Protein AF-A0A0G4H3W9-F1 (afdb_monomer_lite)

pLDDT: mean 74.14, std 14.19, range [35.97, 94.94]

Sequence (202 aa):
MRERMAAVGRRKHVEAARLRLKAALGELRRRQGVIRQAYHARRVKLTEMRRRVVKRSKAVAKKMGHGLVGMWHKYGWIGIGTYLSVYVSTLSLLFAAVNTGIFTADDAKRYLESLPEFFSKHIDASKLSSGVDTVWGRFLVAWVLTKIVEPARALTTVALVPLVLRVMGRGGPAGQRAGALLKKAAGSKAGGGATADKAKGT

Radius of gyration: 40.73 Å; chains: 1; bounding box: 80×124×92 Å

Foldseek 3Di:
DVVVVVVVVVVVVVVVVVVVVVVVVVVVVVVVVVVVVVVVVVVVVVVVVVVVVVVVVVVVCVVVVVVVVVCCVVQVVVLVVLLVVLLVVQLVVLLVCLVVVVDDLVNLLVVQVVDPPVSCVVDPSVVLHVDSVDSVSSSVSSVSVVVVCVVVSVVVSVVCSQVVCVVVVCNDPNVVVVVVVVVVVVVVVVPDPDDDDDDDDD

Structure (mmCIF, N/CA/C/O backbone):
data_AF-A0A0G4H3W9-F1
#
_entry.id   AF-A0A0G4H3W9-F1
#
loop_
_atom_site.group_PDB
_atom_site.id
_atom_site.type_symbol
_atom_site.label_ato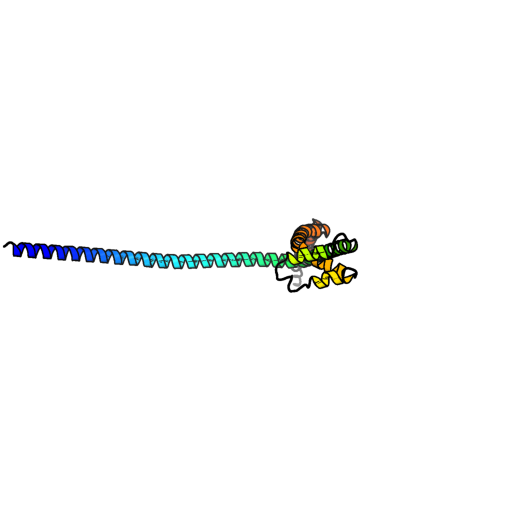m_id
_atom_site.label_alt_id
_atom_site.label_comp_id
_atom_site.label_asym_id
_atom_site.label_entity_id
_atom_site.label_seq_id
_atom_site.pdbx_PDB_ins_code
_atom_site.Cartn_x
_atom_site.Cartn_y
_atom_site.Cartn_z
_atom_site.occupancy
_atom_site.B_iso_or_equiv
_atom_site.auth_seq_id
_atom_site.auth_comp_id
_atom_site.auth_asym_id
_atom_site.auth_atom_id
_atom_site.pdbx_PDB_model_num
ATOM 1 N N . MET A 1 1 ? -52.294 51.849 62.494 1.00 60.09 1 MET A N 1
ATOM 2 C CA . MET A 1 1 ? -52.778 50.531 61.997 1.00 60.09 1 MET A CA 1
ATOM 3 C C . MET A 1 1 ? -52.190 50.107 60.641 1.00 60.09 1 MET A C 1
ATOM 5 O O . MET A 1 1 ? -51.818 48.946 60.517 1.00 60.09 1 MET A O 1
ATOM 9 N N . ARG A 1 2 ? -52.052 50.999 59.643 1.00 58.84 2 ARG A N 1
ATOM 10 C CA . ARG A 1 2 ? -51.546 50.652 58.292 1.00 58.84 2 ARG A CA 1
ATOM 11 C C . ARG A 1 2 ? -50.111 50.086 58.260 1.00 58.84 2 ARG A C 1
ATOM 13 O O . ARG A 1 2 ? -49.851 49.141 57.524 1.00 58.84 2 ARG A O 1
ATOM 20 N N . GLU A 1 3 ? -49.207 50.560 59.118 1.00 59.06 3 GLU A N 1
ATOM 21 C CA . GLU A 1 3 ? -47.822 50.049 59.167 1.00 59.06 3 GLU A CA 1
ATOM 22 C C . GLU A 1 3 ? -47.698 48.610 59.691 1.00 59.06 3 GLU A C 1
ATOM 24 O O . GLU A 1 3 ? -46.874 47.833 59.203 1.00 59.06 3 GLU A O 1
ATOM 29 N N . ARG A 1 4 ? -48.556 48.210 60.641 1.00 61.31 4 ARG A N 1
ATOM 30 C CA . ARG A 1 4 ? -48.568 46.836 61.171 1.00 61.31 4 ARG A CA 1
ATOM 31 C C . ARG A 1 4 ? -49.051 45.828 60.121 1.00 61.31 4 ARG A C 1
ATOM 33 O O . ARG A 1 4 ? -48.504 44.732 60.041 1.00 61.31 4 ARG A O 1
ATOM 40 N N . MET A 1 5 ? -49.995 46.216 59.262 1.00 60.72 5 MET A N 1
ATOM 41 C CA . MET A 1 5 ? -50.467 45.394 58.136 1.00 60.72 5 MET A CA 1
ATOM 42 C C . MET A 1 5 ? -49.382 45.213 57.057 1.00 60.72 5 MET A C 1
ATOM 44 O O . MET A 1 5 ? -49.168 44.099 56.575 1.00 60.72 5 MET A O 1
ATOM 48 N N . ALA A 1 6 ? -48.620 46.269 56.742 1.00 63.91 6 ALA A N 1
ATOM 49 C CA . ALA A 1 6 ? -47.507 46.194 55.788 1.00 63.91 6 ALA A CA 1
ATOM 50 C C . ALA A 1 6 ? -46.359 45.284 56.278 1.00 63.91 6 ALA A C 1
ATOM 52 O O . ALA A 1 6 ? -45.758 44.546 55.494 1.00 63.91 6 ALA A O 1
ATOM 53 N N . ALA A 1 7 ? -46.074 45.280 57.585 1.00 65.19 7 ALA A N 1
ATOM 54 C CA . ALA A 1 7 ? -45.062 44.405 58.180 1.00 65.19 7 ALA A CA 1
ATOM 55 C C . ALA A 1 7 ? -45.449 42.912 58.141 1.00 65.19 7 ALA A C 1
ATOM 57 O O . ALA A 1 7 ? -44.582 42.061 57.928 1.00 65.19 7 ALA A O 1
ATOM 58 N N . VAL A 1 8 ? -46.737 42.585 58.293 1.00 70.62 8 VAL A N 1
ATOM 59 C CA . VAL A 1 8 ? -47.249 41.204 58.196 1.00 70.62 8 VAL A CA 1
ATOM 60 C C . VAL A 1 8 ? -47.195 40.690 56.754 1.00 70.62 8 VAL A C 1
ATOM 62 O O . VAL A 1 8 ? -46.778 39.552 56.531 1.00 70.62 8 VAL A O 1
ATOM 65 N N . GLY A 1 9 ? -47.524 41.534 55.769 1.00 73.19 9 GLY A N 1
ATOM 66 C CA . GLY A 1 9 ? -47.381 41.196 54.348 1.00 73.19 9 GLY A CA 1
ATOM 67 C C . GLY A 1 9 ? -45.939 40.830 53.981 1.00 73.19 9 GLY A C 1
ATOM 68 O O . GLY A 1 9 ? -45.692 39.770 53.403 1.00 73.19 9 GLY A O 1
ATOM 69 N N . ARG A 1 10 ? -44.961 41.639 54.414 1.00 72.38 10 ARG A N 1
ATOM 70 C CA . ARG A 1 10 ? -43.530 41.376 54.169 1.00 72.38 10 ARG A CA 1
ATOM 71 C C . ARG A 1 10 ? -43.052 40.047 54.765 1.00 72.38 10 ARG A C 1
ATOM 73 O O . ARG A 1 10 ? -42.309 39.328 54.103 1.00 72.38 10 ARG A O 1
ATOM 80 N N . ARG A 1 11 ? -43.507 39.669 55.966 1.00 75.38 11 ARG A N 1
ATOM 81 C CA . ARG A 1 11 ? -43.138 38.379 56.586 1.00 75.38 11 ARG A CA 1
ATOM 82 C C . ARG A 1 11 ? -43.686 37.178 55.810 1.00 75.38 11 ARG A C 1
ATOM 84 O O . ARG A 1 11 ? -42.938 36.234 55.570 1.00 75.38 11 ARG A O 1
ATOM 91 N N . LYS A 1 12 ? -44.936 37.244 55.338 1.00 79.81 12 LYS A N 1
ATOM 92 C CA . LYS A 1 12 ? -45.541 36.178 54.516 1.00 79.81 12 LYS A CA 1
ATOM 93 C C . LYS A 1 12 ? -44.808 35.984 53.186 1.00 79.81 12 LYS A C 1
ATOM 95 O O . LYS A 1 12 ? -44.570 34.849 52.779 1.00 79.81 12 LYS A O 1
ATOM 100 N N . HIS A 1 13 ? -44.387 37.070 52.536 1.00 78.69 13 HIS A N 1
ATOM 101 C CA . HIS A 1 13 ? -43.590 36.983 51.309 1.00 78.69 13 HIS A CA 1
ATOM 102 C C . HIS A 1 13 ? -42.212 36.350 51.542 1.00 78.69 13 HIS A C 1
ATOM 104 O O . HIS A 1 13 ? -41.769 35.542 50.726 1.00 78.69 13 HIS A O 1
ATOM 110 N N . VAL A 1 14 ? -41.558 36.655 52.666 1.00 83.88 14 VAL A N 1
ATOM 111 C CA . VAL A 1 14 ? -40.256 36.067 53.023 1.00 83.88 14 VAL A CA 1
ATOM 112 C C . VAL A 1 14 ? -40.377 34.573 53.341 1.00 83.88 14 VAL A C 1
ATOM 114 O O . VAL A 1 14 ? -39.531 33.787 52.912 1.00 83.88 14 VAL A O 1
ATOM 117 N N . GLU A 1 15 ? -41.430 34.141 54.035 1.00 86.69 15 GLU A N 1
ATOM 118 C CA . GLU A 1 15 ? -41.662 32.711 54.289 1.00 86.69 15 GLU A CA 1
ATOM 119 C C . GLU A 1 15 ? -42.028 31.937 53.022 1.00 86.69 15 GLU A C 1
ATOM 121 O O . GLU A 1 15 ? -41.472 30.863 52.775 1.00 86.69 15 GLU A O 1
ATOM 126 N N . ALA A 1 16 ? -42.882 32.507 52.169 1.00 85.50 16 ALA A N 1
ATOM 127 C CA . ALA A 1 16 ? -43.195 31.925 50.869 1.00 85.50 16 ALA A CA 1
ATOM 128 C C . ALA A 1 16 ? -41.935 31.800 49.992 1.00 85.50 16 ALA A C 1
ATOM 130 O O . ALA A 1 16 ? -41.734 30.774 49.336 1.00 85.50 16 ALA A O 1
ATOM 131 N N . ALA A 1 17 ? -41.047 32.800 50.020 1.00 86.25 17 ALA A N 1
ATOM 132 C CA . ALA A 1 17 ? -39.763 32.745 49.327 1.00 86.25 17 ALA A CA 1
ATOM 133 C C . ALA A 1 17 ? -38.855 31.636 49.886 1.00 86.25 17 ALA A C 1
ATOM 135 O O . ALA A 1 17 ? -38.279 30.875 49.110 1.00 86.25 17 ALA A O 1
ATOM 136 N N . ARG A 1 18 ? -38.777 31.468 51.214 1.00 88.25 18 ARG A N 1
ATOM 137 C CA . ARG A 1 18 ? -37.994 30.389 51.850 1.00 88.25 18 ARG A CA 1
ATOM 138 C C . ARG A 1 18 ? -38.512 28.994 51.501 1.00 88.25 18 ARG A C 1
ATOM 140 O O . ARG A 1 18 ? -37.705 28.102 51.242 1.00 88.25 18 ARG A O 1
ATOM 147 N N . LEU A 1 19 ? -39.830 28.796 51.475 1.00 90.38 19 LEU A N 1
ATOM 148 C CA . LEU A 1 19 ? -40.441 27.517 51.095 1.00 90.38 19 LEU A CA 1
ATOM 149 C C . LEU A 1 19 ? -40.155 27.170 49.629 1.00 90.38 19 LEU A C 1
ATOM 151 O O . LEU A 1 19 ? -39.729 26.051 49.338 1.00 90.38 19 LEU A O 1
ATOM 155 N N . ARG A 1 20 ? -40.290 28.145 48.720 1.00 87.94 20 ARG A N 1
ATOM 156 C CA . ARG A 1 20 ? -39.935 27.981 47.299 1.00 87.94 20 ARG A CA 1
ATOM 157 C C . ARG A 1 20 ? -38.451 27.674 47.112 1.00 87.94 20 ARG A C 1
ATOM 159 O O . ARG A 1 20 ? -38.109 26.798 46.324 1.00 87.94 20 ARG A O 1
ATOM 166 N N . LEU A 1 21 ? -37.580 28.335 47.875 1.00 90.75 21 LEU A N 1
ATOM 167 C CA . LEU A 1 21 ? -36.136 28.106 47.822 1.00 90.75 21 LEU A CA 1
ATOM 168 C C . LEU A 1 21 ? -35.765 26.693 48.301 1.00 90.75 21 LEU A C 1
ATOM 170 O O . LEU A 1 21 ? -34.980 26.009 47.649 1.00 90.75 21 LEU A O 1
ATOM 174 N N . LYS A 1 22 ? -36.363 26.217 49.401 1.00 92.94 22 LYS A N 1
ATOM 175 C CA . LYS A 1 22 ? -36.156 24.843 49.892 1.00 92.94 22 LYS A CA 1
ATOM 176 C C . LYS A 1 22 ? -36.652 23.796 48.894 1.00 92.94 22 LYS A C 1
ATOM 178 O O . LYS A 1 22 ? -35.949 22.815 48.658 1.00 92.94 22 LYS A O 1
ATOM 183 N N . ALA A 1 23 ? -37.818 24.017 48.286 1.00 91.06 23 ALA A N 1
ATOM 184 C CA . ALA A 1 23 ? -38.345 23.135 47.248 1.00 91.06 23 ALA A CA 1
ATOM 185 C C . ALA A 1 23 ? -37.418 23.094 46.017 1.00 91.06 23 ALA A C 1
ATOM 187 O O . ALA A 1 23 ? -37.056 22.013 45.555 1.00 91.06 23 ALA A O 1
ATOM 188 N N . ALA A 1 24 ? -36.947 24.256 45.552 1.00 88.38 24 ALA A N 1
ATOM 189 C CA . ALA A 1 24 ? -36.017 24.359 44.427 1.00 88.38 24 ALA A CA 1
ATOM 190 C C . ALA A 1 24 ? -34.663 23.678 44.707 1.00 88.38 24 ALA A C 1
ATOM 192 O O . ALA A 1 24 ? -34.129 22.975 43.847 1.00 88.38 24 ALA A O 1
ATOM 193 N N . LEU A 1 25 ? -34.120 23.823 45.920 1.00 90.00 25 LEU A N 1
ATOM 194 C CA . LEU A 1 25 ? -32.884 23.149 46.337 1.00 90.00 25 LEU A CA 1
ATOM 195 C C . LEU A 1 25 ? -33.050 21.626 46.424 1.00 90.00 25 LEU A C 1
ATOM 197 O O . LEU A 1 25 ? -32.151 20.883 46.020 1.00 90.00 25 LEU A O 1
ATOM 201 N N . GLY A 1 26 ? -34.201 21.151 46.909 1.00 90.38 26 GLY A N 1
ATOM 202 C CA . GLY A 1 26 ? -34.536 19.726 46.912 1.00 90.38 26 GLY A CA 1
ATOM 203 C C . GLY A 1 26 ? -34.567 19.135 45.500 1.00 90.38 26 GLY A C 1
ATOM 204 O O . GLY A 1 26 ? -33.995 18.069 45.258 1.00 90.38 26 GLY A O 1
ATOM 205 N N . GLU A 1 27 ? -35.156 19.864 44.553 1.00 88.81 27 GLU A N 1
ATOM 206 C CA . GLU A 1 27 ? -35.249 19.466 43.147 1.00 88.81 27 GLU A CA 1
ATOM 207 C C . GLU A 1 27 ? -33.872 19.438 42.457 1.00 88.81 27 GLU A C 1
ATOM 209 O O . GLU A 1 27 ? -33.526 18.474 41.767 1.00 88.81 27 GLU A O 1
ATOM 214 N N . LEU A 1 28 ? -33.027 20.444 42.706 1.00 86.06 28 LEU A N 1
ATOM 215 C CA . LEU A 1 28 ? -31.648 20.485 42.203 1.00 86.06 28 LEU A CA 1
ATOM 216 C C . LEU A 1 28 ? -30.811 19.309 42.721 1.00 86.06 28 LEU A C 1
ATOM 218 O O . LEU A 1 28 ? -30.084 18.683 41.945 1.00 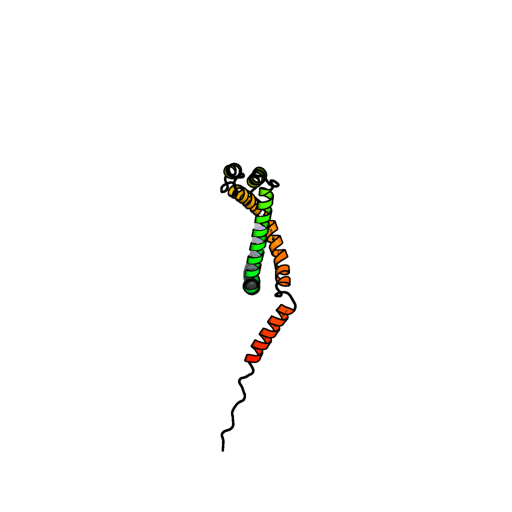86.06 28 LEU A O 1
ATOM 222 N N . ARG A 1 29 ? -30.945 18.958 44.005 1.00 87.31 29 ARG A N 1
ATOM 223 C CA . ARG A 1 29 ? -30.233 17.817 44.602 1.00 87.31 29 ARG A CA 1
ATOM 224 C C . ARG A 1 29 ? -30.647 16.489 43.961 1.00 87.31 29 ARG A C 1
ATOM 226 O O . ARG A 1 29 ? -29.784 15.652 43.692 1.00 87.31 29 ARG A O 1
ATOM 233 N N . ARG A 1 30 ? -31.938 16.310 43.654 1.00 84.50 30 ARG A N 1
ATOM 234 C CA . ARG A 1 30 ? -32.439 15.134 42.918 1.00 84.50 30 ARG A CA 1
ATOM 235 C C . ARG A 1 30 ? -31.871 15.073 41.500 1.00 84.50 30 ARG A C 1
ATOM 237 O O . ARG A 1 30 ? -31.336 14.037 41.104 1.00 84.50 30 ARG A O 1
ATOM 244 N N . ARG A 1 31 ? -31.895 16.188 40.763 1.00 83.44 31 ARG A N 1
ATOM 245 C CA . ARG A 1 31 ? -31.349 16.270 39.394 1.00 83.44 31 ARG A CA 1
ATOM 246 C C . ARG A 1 31 ? -29.850 15.972 39.341 1.00 83.44 31 ARG A C 1
ATOM 248 O O . ARG A 1 31 ? -29.407 15.232 38.465 1.00 83.44 31 ARG A O 1
ATOM 255 N N . GLN A 1 32 ? -29.071 16.478 40.296 1.00 86.25 32 GLN A N 1
ATOM 256 C CA . GLN A 1 32 ? -27.635 16.186 40.372 1.00 86.25 32 GLN A CA 1
ATOM 257 C C . GLN A 1 32 ? -27.344 14.696 40.608 1.00 86.25 32 GLN A C 1
ATOM 259 O O . GLN A 1 32 ? -26.408 14.159 40.011 1.00 86.25 32 GLN A O 1
ATOM 264 N N . GLY A 1 33 ? -28.152 14.013 41.427 1.00 84.81 33 GLY A N 1
ATOM 265 C CA . GLY A 1 33 ? -28.035 12.568 41.646 1.00 84.81 33 GLY A CA 1
ATOM 266 C C . GLY A 1 33 ? -28.240 11.761 40.361 1.00 84.81 33 GLY A C 1
ATOM 267 O O . GLY A 1 33 ? -27.413 10.910 40.026 1.00 84.81 33 GLY A O 1
ATOM 268 N N . VAL A 1 34 ? -29.282 12.095 39.593 1.00 85.88 34 VAL A N 1
ATOM 269 C CA . VAL A 1 34 ? -29.593 11.438 38.311 1.00 85.88 34 VAL A CA 1
ATOM 270 C C . VAL A 1 34 ? -28.485 11.673 37.279 1.00 85.88 34 VAL A C 1
ATOM 272 O O . VAL A 1 34 ? -28.057 10.733 36.609 1.00 85.88 34 VAL A O 1
ATOM 275 N N . ILE A 1 35 ? -27.959 12.899 37.183 1.00 84.00 35 ILE A N 1
ATOM 276 C CA . ILE A 1 35 ? -26.874 13.234 36.244 1.00 84.00 35 ILE A CA 1
ATOM 277 C C . ILE A 1 35 ? -25.594 12.455 36.577 1.00 84.00 35 ILE A C 1
ATOM 279 O O . ILE A 1 35 ? -24.960 11.903 35.674 1.00 84.00 35 ILE A O 1
ATOM 283 N N . ARG A 1 36 ? -25.225 12.355 37.863 1.00 85.31 36 ARG A N 1
ATOM 284 C CA . ARG A 1 36 ? -24.056 11.566 38.290 1.00 85.31 36 ARG A CA 1
ATOM 285 C C . ARG A 1 36 ? -24.230 10.083 37.963 1.00 85.31 36 ARG A C 1
ATOM 287 O O . ARG A 1 36 ? -23.320 9.482 37.392 1.00 85.31 36 ARG A O 1
ATOM 294 N N . GLN A 1 37 ? -25.394 9.502 38.253 1.00 87.00 37 GLN A N 1
ATOM 295 C CA . GLN A 1 37 ? -25.676 8.100 37.924 1.00 87.00 37 GLN A CA 1
ATOM 296 C C . GLN A 1 37 ? -25.633 7.844 36.411 1.00 87.00 37 GLN A C 1
ATOM 298 O O . GLN A 1 37 ? -24.992 6.889 35.965 1.00 87.00 37 GLN A O 1
ATOM 303 N N . ALA A 1 38 ? -26.222 8.733 35.607 1.00 84.69 38 ALA A N 1
ATOM 304 C CA . ALA A 1 38 ? -26.178 8.647 34.150 1.00 84.69 38 ALA A CA 1
ATOM 305 C C . ALA A 1 38 ? -24.740 8.736 33.606 1.00 84.69 38 ALA A C 1
ATOM 307 O O . ALA A 1 38 ? -24.381 8.022 32.664 1.00 84.69 38 ALA A O 1
ATOM 308 N N . TYR A 1 39 ? -23.894 9.573 34.212 1.00 85.19 39 TYR A N 1
ATOM 309 C CA . TYR A 1 39 ? -22.488 9.691 33.836 1.00 85.19 39 TYR A CA 1
ATOM 310 C C . TYR A 1 39 ? -21.697 8.407 34.126 1.00 85.19 39 TYR A C 1
ATOM 312 O O . TYR A 1 39 ? -20.974 7.912 33.253 1.00 85.19 39 TYR A O 1
ATOM 320 N N . HIS A 1 40 ? -21.872 7.820 35.313 1.00 88.38 40 HIS A N 1
ATOM 321 C CA . HIS A 1 40 ? -21.221 6.557 35.671 1.00 88.38 40 HIS A CA 1
ATOM 322 C C . HIS A 1 40 ? -21.692 5.398 34.786 1.00 88.38 40 HIS A C 1
ATOM 324 O O . HIS A 1 40 ? -20.857 4.657 34.261 1.00 88.38 40 HIS A O 1
ATOM 330 N N . ALA A 1 41 ? -22.996 5.295 34.516 1.00 88.50 41 ALA A N 1
ATOM 331 C CA . ALA A 1 41 ? -23.542 4.282 33.613 1.00 88.50 41 ALA A CA 1
ATOM 332 C C . ALA A 1 41 ? -22.944 4.387 32.196 1.00 88.50 41 ALA A C 1
ATOM 334 O O . ALA A 1 41 ? -22.560 3.377 31.598 1.00 88.50 41 ALA A O 1
ATOM 335 N N . ARG A 1 42 ? -22.779 5.610 31.668 1.00 86.06 42 ARG A N 1
ATOM 336 C CA . ARG A 1 42 ? -22.134 5.842 30.362 1.00 86.06 42 ARG A CA 1
ATOM 337 C C . ARG A 1 42 ? -20.664 5.423 30.357 1.00 86.06 42 ARG A C 1
ATOM 339 O O . ARG A 1 42 ? -20.233 4.769 29.409 1.00 86.06 42 ARG A O 1
ATOM 346 N N . ARG A 1 43 ? -19.897 5.749 31.404 1.00 87.19 43 ARG A N 1
ATOM 347 C CA . ARG A 1 43 ? -18.477 5.359 31.531 1.00 87.19 43 ARG A CA 1
ATOM 348 C C . ARG A 1 43 ? -18.303 3.837 31.567 1.00 87.19 43 ARG A C 1
ATOM 350 O O . ARG A 1 43 ? -17.435 3.310 30.866 1.00 87.19 43 ARG A O 1
ATOM 357 N N . VAL A 1 44 ? -19.151 3.123 32.311 1.00 90.19 44 VAL A N 1
ATOM 358 C CA . VAL A 1 44 ? -19.126 1.650 32.361 1.00 90.19 44 VAL A CA 1
ATOM 359 C C . VAL A 1 44 ? -19.468 1.063 30.989 1.00 90.19 44 VAL A C 1
ATOM 361 O O . VAL A 1 44 ? -18.698 0.256 30.463 1.00 90.19 44 VAL A O 1
ATOM 364 N N . LYS A 1 45 ? -20.537 1.552 30.344 1.00 92.38 45 LYS A N 1
ATOM 365 C CA . LYS A 1 45 ? -20.953 1.103 29.005 1.00 92.38 45 LYS A CA 1
ATOM 366 C C . LYS A 1 45 ? -19.866 1.328 27.948 1.00 92.38 45 LYS A C 1
ATOM 368 O O . LYS A 1 45 ? -19.591 0.438 27.148 1.00 92.38 45 LYS A O 1
ATOM 373 N N . LEU A 1 46 ? -19.203 2.487 27.957 1.00 91.81 46 LEU A N 1
ATOM 374 C CA . LEU A 1 46 ? -18.083 2.789 27.053 1.00 91.81 46 LEU A CA 1
ATOM 375 C C . LEU A 1 46 ? -16.902 1.837 27.264 1.00 91.81 46 LEU A C 1
ATOM 377 O O . LEU A 1 46 ? -16.307 1.359 26.298 1.00 91.81 46 LEU A O 1
ATOM 381 N N . THR A 1 47 ? -16.585 1.527 28.520 1.00 92.06 47 THR A N 1
ATOM 382 C CA . THR A 1 47 ? -15.492 0.609 28.865 1.00 92.06 47 THR A CA 1
ATOM 383 C C . THR A 1 47 ? -15.789 -0.806 28.371 1.00 92.06 47 THR A C 1
ATOM 385 O O . THR A 1 47 ? -14.914 -1.481 27.823 1.00 92.06 47 THR A O 1
ATOM 388 N N . GLU A 1 48 ? -17.039 -1.242 28.498 1.00 94.94 48 GLU A N 1
ATOM 389 C CA . GLU A 1 48 ? -17.488 -2.531 27.990 1.00 94.94 48 GLU A CA 1
ATOM 390 C C . GLU A 1 48 ? -17.468 -2.590 26.457 1.00 94.94 48 GLU A C 1
ATOM 392 O O . GLU A 1 48 ? -16.930 -3.541 25.884 1.00 94.94 48 GLU A O 1
ATOM 397 N N . MET A 1 49 ? -17.963 -1.548 25.779 1.00 89.81 49 MET A N 1
ATOM 398 C CA . MET A 1 49 ? -17.892 -1.443 24.318 1.00 89.81 49 MET A CA 1
ATOM 399 C C . MET A 1 49 ? -16.441 -1.484 23.828 1.00 89.81 49 MET A C 1
ATOM 401 O O . MET A 1 49 ? -16.126 -2.273 22.936 1.00 89.81 49 MET A O 1
ATOM 405 N N . ARG A 1 50 ? -15.528 -0.738 24.467 1.00 91.12 50 ARG A N 1
ATOM 406 C CA . ARG A 1 50 ? -14.090 -0.784 24.153 1.00 91.12 50 ARG A CA 1
ATOM 407 C C . ARG A 1 50 ? -13.527 -2.194 24.320 1.00 91.12 50 ARG A C 1
ATOM 409 O O . ARG A 1 50 ? -12.835 -2.679 23.427 1.00 91.12 50 ARG A O 1
ATOM 416 N N . ARG A 1 51 ? -13.850 -2.891 25.416 1.00 94.06 51 ARG A N 1
ATOM 417 C CA . ARG A 1 51 ? -13.419 -4.286 25.632 1.00 94.06 51 ARG A CA 1
ATOM 418 C C . ARG A 1 51 ? -13.941 -5.224 24.541 1.00 94.06 51 ARG A C 1
ATOM 420 O O . ARG A 1 51 ? -13.178 -6.065 24.067 1.00 94.06 51 ARG A O 1
ATOM 427 N N . ARG A 1 52 ? -15.201 -5.083 24.115 1.00 92.69 52 ARG A N 1
ATOM 428 C CA . ARG A 1 52 ? -15.782 -5.890 23.026 1.00 92.69 52 ARG A CA 1
ATOM 429 C C . ARG A 1 52 ? -15.094 -5.614 21.689 1.00 92.69 52 ARG A C 1
ATOM 431 O O . ARG A 1 52 ? -14.746 -6.568 20.997 1.00 92.69 52 ARG A O 1
ATOM 438 N N . VAL A 1 53 ? -14.844 -4.346 21.355 1.00 92.62 53 VAL A N 1
ATOM 439 C CA . VAL A 1 53 ? -14.123 -3.953 20.131 1.00 92.62 53 VAL A CA 1
ATOM 440 C C . VAL A 1 53 ? -12.702 -4.511 20.138 1.00 92.62 53 VAL A C 1
ATOM 442 O O . VAL A 1 53 ? -12.306 -5.140 19.164 1.00 92.62 53 VAL A O 1
ATOM 445 N N . VAL A 1 54 ? -11.970 -4.389 21.250 1.00 92.88 54 VAL A N 1
ATOM 446 C CA . VAL A 1 54 ? -10.605 -4.932 21.377 1.00 92.88 54 VAL A CA 1
ATOM 447 C C . VAL A 1 54 ? -10.588 -6.462 21.296 1.00 92.88 54 VAL A C 1
ATOM 449 O O . VAL A 1 54 ? -9.709 -7.037 20.659 1.00 92.88 54 VAL A O 1
ATOM 452 N N . LYS A 1 55 ? -11.550 -7.160 21.912 1.00 93.44 55 LYS A N 1
ATOM 453 C CA . LYS A 1 55 ? -11.647 -8.626 21.788 1.00 93.44 55 LYS A CA 1
ATOM 454 C C . LYS A 1 55 ? -11.946 -9.046 20.348 1.00 93.44 55 LYS A C 1
ATOM 456 O O . LYS A 1 55 ? -11.304 -9.966 19.846 1.00 93.44 55 LYS A O 1
ATOM 461 N N . ARG A 1 56 ? -12.879 -8.361 19.677 1.00 89.31 56 ARG A N 1
ATOM 462 C CA . ARG A 1 56 ? -13.209 -8.614 18.266 1.00 89.31 56 ARG A CA 1
ATOM 463 C C . ARG A 1 56 ? -12.020 -8.328 17.354 1.00 89.31 56 ARG A C 1
ATOM 465 O O . ARG A 1 56 ? -11.705 -9.173 16.525 1.00 89.31 56 ARG A O 1
ATOM 472 N N . SER A 1 57 ? -11.320 -7.209 17.541 1.00 82.19 57 SER A N 1
ATOM 473 C CA . SER A 1 57 ? -10.148 -6.872 16.729 1.00 82.19 57 SER A CA 1
ATOM 474 C C . SER A 1 57 ? -9.014 -7.872 16.934 1.00 82.19 57 SER A C 1
ATOM 476 O O . SER A 1 57 ? -8.460 -8.347 15.951 1.00 82.19 57 SER A O 1
ATOM 478 N N . LYS A 1 58 ? -8.730 -8.294 18.175 1.00 88.56 58 LYS A N 1
ATOM 479 C CA . LYS A 1 58 ? -7.740 -9.350 18.448 1.00 88.56 58 LYS A CA 1
ATOM 480 C C . LYS A 1 58 ? -8.126 -10.691 17.824 1.00 88.56 58 LYS A C 1
ATOM 482 O O . LYS A 1 58 ? -7.258 -11.375 17.295 1.00 88.56 58 LYS A O 1
ATOM 487 N N . ALA A 1 59 ? -9.403 -11.075 17.861 1.00 84.69 59 ALA A N 1
ATOM 488 C CA . ALA A 1 59 ? -9.867 -12.319 17.247 1.00 84.69 59 ALA A CA 1
ATOM 489 C C . ALA A 1 59 ? -9.769 -12.278 15.712 1.00 84.69 59 ALA A C 1
ATOM 491 O O . ALA A 1 59 ? -9.286 -13.234 15.106 1.00 84.69 59 ALA A O 1
ATOM 492 N N . VAL A 1 60 ? -10.166 -11.163 15.090 1.00 82.00 60 VAL A N 1
ATOM 493 C CA . VAL A 1 60 ? -10.025 -10.940 13.642 1.00 82.00 60 VAL A CA 1
ATOM 494 C C . VAL A 1 60 ? -8.551 -10.912 13.247 1.00 82.00 60 VAL A C 1
ATOM 496 O O . VAL A 1 60 ? -8.172 -11.632 12.332 1.00 82.00 60 VAL A O 1
ATOM 499 N N . ALA A 1 61 ? -7.707 -10.182 13.978 1.00 78.31 61 ALA A N 1
ATOM 500 C CA . ALA A 1 61 ? -6.268 -10.127 13.738 1.00 78.31 61 ALA A CA 1
ATOM 501 C C . ALA A 1 61 ? -5.606 -11.500 13.911 1.00 78.31 61 ALA A C 1
ATOM 503 O O . ALA A 1 61 ? -4.781 -11.878 13.091 1.00 78.31 61 ALA A O 1
ATOM 504 N N . LYS A 1 62 ? -6.001 -12.292 14.918 1.00 81.75 62 LYS A N 1
ATOM 505 C CA . LYS A 1 62 ? -5.505 -13.664 15.094 1.00 81.75 62 LYS A CA 1
ATOM 506 C C . LYS A 1 62 ? -5.948 -14.568 13.942 1.00 81.75 62 LYS A C 1
ATOM 508 O O . LYS A 1 62 ? -5.130 -15.323 13.428 1.00 81.75 62 LYS A O 1
ATOM 513 N N . LYS A 1 63 ? -7.209 -14.475 13.502 1.00 77.44 63 LYS A N 1
ATOM 514 C CA . LYS A 1 63 ? -7.744 -15.263 12.377 1.00 77.44 63 LYS A CA 1
ATOM 515 C C . LYS A 1 63 ? -7.084 -14.881 11.047 1.00 77.44 63 LYS A C 1
ATOM 517 O O . LYS A 1 63 ? -6.678 -15.765 10.298 1.00 77.44 63 LYS A O 1
ATOM 522 N N . MET A 1 64 ? -6.937 -13.584 10.779 1.00 71.44 64 MET A N 1
ATOM 523 C CA . MET A 1 64 ? -6.242 -13.063 9.600 1.00 71.44 64 MET A CA 1
ATOM 524 C C . MET A 1 64 ? -4.753 -13.392 9.646 1.00 71.44 64 MET A C 1
ATOM 526 O O . MET A 1 64 ? -4.228 -13.895 8.666 1.00 71.44 64 MET A O 1
ATOM 530 N N . GLY A 1 65 ? -4.089 -13.207 10.787 1.00 72.31 65 GLY A N 1
ATOM 531 C CA . GLY A 1 65 ? -2.676 -13.532 10.970 1.00 72.31 65 GLY A CA 1
ATOM 532 C C . GLY A 1 65 ? -2.387 -15.011 10.718 1.00 72.31 65 GLY A C 1
ATOM 533 O O . GLY A 1 65 ? -1.495 -15.331 9.943 1.00 72.31 65 GLY A O 1
ATOM 534 N N . HIS A 1 66 ? -3.192 -15.922 11.274 1.00 73.31 66 HIS A N 1
ATOM 535 C CA . HIS A 1 66 ? -3.022 -17.359 11.027 1.00 73.31 66 HIS A CA 1
ATOM 536 C C . HIS A 1 66 ? -3.254 -17.736 9.552 1.00 73.31 66 HIS A C 1
ATOM 538 O O . HIS A 1 66 ? -2.550 -18.589 9.011 1.00 73.31 66 HIS A O 1
ATOM 544 N N . GLY A 1 67 ? -4.223 -17.091 8.890 1.00 72.06 67 GLY A N 1
ATOM 545 C CA . GLY A 1 67 ? -4.490 -17.277 7.462 1.00 72.06 67 GLY A CA 1
ATOM 546 C C . GLY A 1 67 ? -3.367 -16.740 6.573 1.00 72.06 67 GLY A C 1
ATOM 547 O O . GLY A 1 67 ? -2.906 -17.445 5.680 1.00 72.06 67 GLY A O 1
ATOM 548 N N . LEU A 1 68 ? -2.881 -15.531 6.856 1.00 73.81 68 LEU A N 1
ATOM 549 C CA . LEU A 1 68 ? -1.802 -14.869 6.121 1.00 73.81 68 LEU A CA 1
ATOM 550 C C . LEU A 1 68 ? -0.472 -15.605 6.281 1.00 73.81 68 LEU A C 1
ATOM 552 O O . LEU A 1 68 ? 0.205 -15.825 5.285 1.00 73.81 68 LEU A O 1
ATOM 556 N N . VAL A 1 69 ? -0.129 -16.061 7.489 1.00 74.69 69 VAL A N 1
ATOM 557 C CA . VAL A 1 69 ? 1.073 -16.880 7.727 1.00 74.69 69 VAL A CA 1
ATOM 558 C C . VAL A 1 69 ? 0.975 -18.207 6.968 1.00 74.69 69 VAL A C 1
ATOM 560 O O . VAL A 1 69 ? 1.921 -18.611 6.294 1.00 74.69 69 VAL A O 1
ATOM 563 N N . GLY A 1 70 ? -0.192 -18.860 6.989 1.00 71.88 70 GLY A N 1
ATOM 564 C CA . GLY A 1 70 ? -0.422 -20.084 6.216 1.00 71.88 70 GLY A CA 1
ATOM 565 C C . GLY A 1 70 ? -0.335 -19.871 4.700 1.00 71.88 70 GLY A C 1
ATOM 566 O O . GLY A 1 70 ? 0.192 -20.723 3.983 1.00 71.88 70 GLY A O 1
ATOM 567 N N . MET A 1 71 ? -0.820 -18.734 4.199 1.00 70.88 71 MET A N 1
ATOM 568 C CA . MET A 1 71 ? -0.692 -18.350 2.792 1.00 70.88 71 MET A CA 1
ATOM 569 C C . MET A 1 71 ? 0.746 -17.981 2.427 1.00 70.88 71 MET A C 1
ATOM 571 O O . MET A 1 71 ? 1.198 -18.368 1.357 1.00 70.88 71 MET A O 1
ATOM 575 N N . TRP A 1 72 ? 1.485 -17.309 3.307 1.00 74.25 72 TRP A N 1
ATOM 576 C CA . TRP A 1 72 ? 2.897 -16.986 3.108 1.00 74.25 72 TRP A CA 1
ATOM 577 C C . TRP A 1 72 ? 3.752 -18.250 2.986 1.00 74.25 72 TRP A C 1
ATOM 579 O O . TRP A 1 72 ? 4.538 -18.371 2.052 1.00 74.25 72 TRP A O 1
ATOM 589 N N . HIS A 1 73 ? 3.532 -19.252 3.840 1.00 73.00 73 HIS A N 1
ATOM 590 C CA . HIS A 1 73 ? 4.224 -20.540 3.710 1.00 73.00 73 HIS A CA 1
ATOM 591 C C . HIS A 1 73 ? 3.875 -21.292 2.415 1.00 73.00 73 HIS A C 1
ATOM 593 O O . HIS A 1 73 ? 4.724 -21.992 1.870 1.00 73.00 73 HIS A O 1
ATOM 599 N N . LYS A 1 74 ? 2.639 -21.166 1.910 1.00 69.69 74 LYS A N 1
ATOM 600 C CA . LYS A 1 74 ? 2.188 -21.875 0.696 1.00 69.69 74 LYS A CA 1
ATOM 601 C C . LYS A 1 74 ? 2.526 -21.153 -0.608 1.00 69.69 74 LYS A C 1
ATOM 603 O O . LYS A 1 74 ? 2.797 -21.807 -1.610 1.00 69.69 74 LYS A O 1
ATOM 608 N N . TYR A 1 75 ? 2.469 -19.828 -0.601 1.00 71.88 75 TYR A N 1
ATOM 609 C CA . TYR A 1 75 ? 2.503 -18.991 -1.798 1.00 71.88 75 TYR A CA 1
ATOM 610 C C . TYR A 1 75 ? 3.595 -17.927 -1.761 1.00 71.88 75 TYR A C 1
ATOM 612 O O . TYR A 1 75 ? 3.892 -17.370 -2.809 1.00 71.88 75 TYR A O 1
ATOM 620 N N . GLY A 1 76 ? 4.210 -17.646 -0.608 1.00 75.38 76 GLY A N 1
ATOM 621 C CA . GLY A 1 76 ? 5.193 -16.570 -0.450 1.00 75.38 76 GLY A CA 1
ATOM 622 C C . GLY A 1 76 ? 6.373 -16.724 -1.402 1.00 75.38 76 GLY A C 1
ATOM 623 O O . GLY A 1 76 ? 6.648 -15.817 -2.178 1.00 75.38 76 GLY A O 1
ATOM 624 N N . TRP A 1 77 ? 6.997 -17.905 -1.444 1.00 78.94 77 TRP A N 1
ATOM 625 C CA . TRP A 1 77 ? 8.116 -18.157 -2.361 1.00 78.94 77 TRP A CA 1
ATOM 626 C C . TRP A 1 77 ? 7.711 -18.080 -3.840 1.00 78.94 77 TRP A C 1
ATOM 628 O O . TRP A 1 77 ? 8.451 -17.549 -4.661 1.00 78.94 77 TRP A O 1
ATOM 638 N N . ILE A 1 78 ? 6.508 -18.553 -4.185 1.00 80.44 78 ILE A N 1
ATOM 639 C CA . ILE A 1 78 ? 5.985 -18.493 -5.561 1.00 80.44 78 ILE A CA 1
ATOM 640 C C . ILE A 1 78 ? 5.680 -17.044 -5.955 1.00 80.44 78 ILE A C 1
ATOM 642 O O . ILE A 1 78 ? 5.984 -16.633 -7.071 1.00 80.44 78 ILE A O 1
ATOM 646 N N . GLY A 1 79 ? 5.117 -16.258 -5.038 1.00 78.38 79 GLY A N 1
ATOM 647 C CA . GLY A 1 79 ? 4.866 -14.834 -5.222 1.00 78.38 79 GLY A CA 1
ATOM 648 C C . GLY A 1 79 ? 6.159 -14.048 -5.411 1.00 78.38 79 GLY A C 1
ATOM 649 O O . GLY A 1 79 ? 6.242 -13.251 -6.338 1.00 78.38 79 GLY A O 1
ATOM 650 N N . ILE A 1 80 ? 7.187 -14.327 -4.603 1.00 80.81 80 ILE A N 1
ATOM 651 C CA . ILE A 1 80 ? 8.523 -13.727 -4.742 1.00 80.81 80 ILE A CA 1
ATOM 652 C C . ILE A 1 80 ? 9.142 -14.105 -6.090 1.00 80.81 80 ILE A C 1
ATOM 654 O O . ILE A 1 80 ? 9.602 -13.225 -6.812 1.00 80.81 80 ILE A O 1
ATOM 658 N N . GLY A 1 81 ? 9.108 -15.388 -6.462 1.00 82.94 81 GLY A N 1
ATOM 659 C CA . GLY A 1 81 ? 9.619 -15.851 -7.753 1.00 82.94 81 GLY A CA 1
ATOM 660 C C . GLY A 1 81 ? 8.899 -15.191 -8.927 1.00 82.94 81 GLY A C 1
ATOM 661 O O . GLY A 1 81 ? 9.544 -14.669 -9.826 1.00 82.94 81 GLY A O 1
ATOM 662 N N . THR A 1 82 ? 7.566 -15.120 -8.873 1.00 81.75 82 THR A N 1
ATOM 663 C CA . THR A 1 82 ? 6.750 -14.463 -9.906 1.00 81.75 82 THR A CA 1
ATOM 664 C C . THR A 1 82 ? 7.079 -12.974 -9.996 1.00 81.75 82 THR A C 1
ATOM 666 O O . THR A 1 82 ? 7.302 -12.467 -11.091 1.00 81.75 82 THR A O 1
ATOM 669 N N . TYR A 1 83 ? 7.167 -12.278 -8.859 1.00 80.06 83 TYR A N 1
ATOM 670 C CA . TYR A 1 83 ? 7.537 -10.864 -8.815 1.00 80.06 83 TYR A CA 1
ATOM 671 C C . TYR A 1 83 ? 8.920 -10.624 -9.424 1.00 80.06 83 TYR A C 1
ATOM 673 O O . TYR A 1 83 ? 9.085 -9.718 -10.239 1.00 80.06 83 TYR A O 1
ATOM 681 N N . LEU A 1 84 ? 9.904 -11.453 -9.061 1.00 87.00 84 LEU A N 1
ATOM 682 C CA . LEU A 1 84 ? 11.263 -11.351 -9.580 1.00 87.00 84 LEU A CA 1
ATOM 683 C C . LEU A 1 84 ? 11.308 -11.630 -11.086 1.00 87.00 84 LEU A C 1
ATOM 685 O O . LEU A 1 84 ? 11.959 -10.890 -11.814 1.00 87.00 84 LEU A O 1
ATOM 689 N N . SER A 1 85 ? 10.584 -12.639 -11.572 1.00 86.25 85 SER A N 1
ATOM 690 C CA . SER A 1 85 ? 10.490 -12.924 -13.006 1.00 86.25 85 SER A CA 1
ATOM 691 C C . SER A 1 85 ? 9.871 -11.760 -13.776 1.00 86.25 85 SER A C 1
ATOM 693 O O . SER A 1 85 ? 10.439 -11.340 -14.780 1.00 86.25 85 SER A O 1
ATOM 695 N N . VAL A 1 86 ? 8.763 -11.193 -13.281 1.00 88.31 86 VAL A N 1
ATOM 696 C CA . VAL A 1 86 ? 8.127 -10.010 -13.887 1.00 88.31 86 VAL A CA 1
ATOM 697 C C . VAL A 1 86 ? 9.074 -8.807 -13.838 1.00 88.31 86 VAL A C 1
ATOM 699 O O . VAL A 1 86 ? 9.156 -8.044 -14.799 1.00 88.31 86 VAL A O 1
ATOM 702 N N . TYR A 1 87 ? 9.814 -8.622 -12.744 1.00 86.38 87 TYR A N 1
ATOM 703 C CA . TYR A 1 87 ? 10.821 -7.569 -12.633 1.00 86.38 87 TYR A CA 1
ATOM 704 C C . TYR A 1 87 ? 11.912 -7.718 -13.694 1.00 86.38 87 TYR A C 1
ATOM 706 O O . TYR A 1 87 ? 12.142 -6.774 -14.449 1.00 86.38 87 TYR A O 1
ATOM 714 N N . VAL A 1 88 ? 12.539 -8.894 -13.783 1.00 89.50 88 VAL A N 1
ATOM 715 C CA . VAL A 1 88 ? 13.620 -9.152 -14.742 1.00 89.50 88 VAL A CA 1
ATOM 716 C C . VAL A 1 88 ? 13.109 -8.998 -16.170 1.00 89.50 88 VAL A C 1
ATOM 718 O O . VAL A 1 88 ? 13.741 -8.294 -16.948 1.00 89.50 88 VAL A O 1
ATOM 721 N N . SER A 1 89 ? 11.938 -9.547 -16.508 1.00 90.12 89 SER A N 1
ATOM 722 C CA . SER A 1 89 ? 11.378 -9.400 -17.857 1.00 90.12 89 SER A CA 1
ATOM 723 C C . SER A 1 89 ? 11.074 -7.941 -18.206 1.00 90.12 89 SER A C 1
ATOM 725 O O . SER A 1 89 ? 11.347 -7.507 -19.321 1.00 90.12 89 SER A O 1
ATOM 727 N N . THR A 1 90 ? 10.546 -7.166 -17.253 1.00 88.56 90 THR A N 1
ATOM 728 C CA . THR A 1 90 ? 10.255 -5.737 -17.456 1.00 88.56 90 THR A CA 1
ATOM 729 C C . THR A 1 90 ? 11.540 -4.935 -17.642 1.00 88.56 90 THR A C 1
ATOM 731 O O . THR A 1 90 ? 11.623 -4.106 -18.545 1.00 88.56 90 THR A O 1
ATOM 734 N N . LEU A 1 91 ? 12.552 -5.192 -16.810 1.00 88.31 91 LEU A N 1
ATOM 735 C CA . LEU A 1 91 ? 13.855 -4.538 -16.902 1.00 88.31 91 LEU A CA 1
ATOM 736 C C . LEU A 1 91 ? 14.552 -4.881 -18.222 1.00 88.31 91 LEU A C 1
ATOM 738 O O . LEU A 1 91 ? 15.061 -3.980 -18.876 1.00 88.31 91 LEU A O 1
ATOM 742 N N . SER A 1 92 ? 14.531 -6.147 -18.645 1.00 89.75 92 SER A N 1
ATOM 743 C CA . SER A 1 92 ? 15.083 -6.571 -19.934 1.00 89.75 92 SER A CA 1
ATOM 744 C C . SER A 1 92 ? 14.372 -5.905 -21.111 1.00 89.75 92 SER A C 1
ATOM 746 O O . SER A 1 92 ? 15.042 -5.461 -22.040 1.00 89.75 92 SER A O 1
ATOM 748 N N . LEU A 1 93 ? 13.040 -5.783 -21.065 1.00 90.12 93 LEU A N 1
ATOM 749 C CA . LEU A 1 93 ? 12.271 -5.117 -22.119 1.00 90.12 93 LEU A CA 1
ATOM 750 C C . LEU A 1 93 ? 12.598 -3.621 -22.201 1.00 90.12 93 LEU A C 1
ATOM 752 O O . LEU A 1 93 ? 12.833 -3.104 -23.290 1.00 90.12 93 LEU A O 1
ATOM 756 N N . LEU A 1 94 ? 12.661 -2.934 -21.059 1.00 86.19 94 LEU A N 1
ATOM 757 C CA . LEU A 1 94 ? 13.032 -1.519 -21.012 1.00 86.19 94 LEU A CA 1
ATOM 758 C C . LEU A 1 94 ? 14.486 -1.301 -21.427 1.00 86.19 94 LEU A C 1
ATOM 760 O O . LEU A 1 94 ? 14.774 -0.363 -22.160 1.00 86.19 94 LEU A O 1
ATOM 764 N N . PHE A 1 95 ? 15.394 -2.186 -21.023 1.00 87.19 95 PHE A N 1
ATOM 765 C CA . PHE A 1 95 ? 16.782 -2.138 -21.461 1.00 87.19 95 PHE A CA 1
ATOM 766 C C . PHE A 1 95 ? 16.904 -2.313 -22.976 1.00 87.19 95 PHE A C 1
ATOM 768 O O . PHE A 1 95 ? 17.616 -1.545 -23.616 1.00 87.19 95 PHE A O 1
ATOM 775 N N . ALA A 1 96 ? 16.169 -3.261 -23.564 1.00 88.94 96 ALA A N 1
ATOM 776 C CA . ALA A 1 96 ? 16.111 -3.425 -25.012 1.00 88.94 96 ALA A CA 1
ATOM 777 C C . ALA A 1 96 ? 15.548 -2.172 -25.700 1.00 88.94 96 ALA A C 1
ATOM 779 O O . ALA A 1 96 ? 16.137 -1.708 -26.670 1.00 88.94 96 ALA A O 1
ATOM 780 N N . ALA A 1 97 ? 14.478 -1.581 -25.161 1.00 86.94 97 ALA A N 1
ATOM 781 C CA . ALA A 1 97 ? 13.867 -0.370 -25.706 1.00 86.94 97 ALA A CA 1
ATOM 782 C C . ALA A 1 97 ? 14.801 0.856 -25.646 1.00 86.94 97 ALA A C 1
ATOM 784 O O . ALA A 1 97 ? 14.850 1.644 -26.590 1.00 86.94 97 ALA A O 1
ATOM 785 N N . VAL A 1 98 ? 15.587 1.001 -24.575 1.00 85.69 98 VAL A N 1
ATOM 786 C CA . VAL A 1 98 ? 16.646 2.022 -24.487 1.00 85.69 98 VAL A CA 1
ATOM 787 C C . VAL A 1 98 ? 17.769 1.705 -25.481 1.00 85.69 98 VAL A C 1
ATOM 789 O O . VAL A 1 98 ? 18.257 2.592 -26.174 1.00 85.69 98 VAL A O 1
ATOM 792 N N . ASN A 1 99 ? 18.150 0.433 -25.623 1.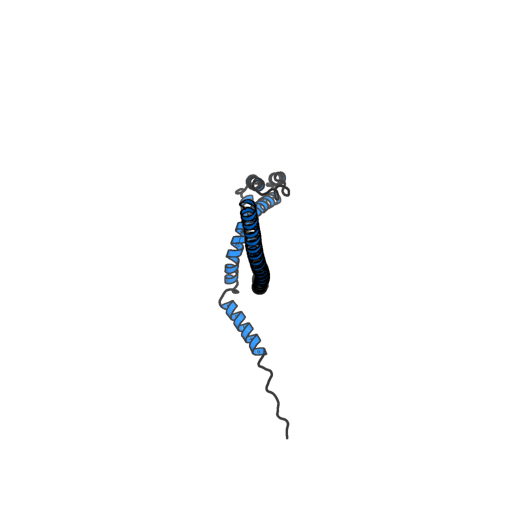00 84.50 99 ASN A N 1
ATOM 793 C CA . ASN A 1 99 ? 19.192 0.012 -26.559 1.00 84.50 99 ASN A CA 1
ATOM 794 C C . ASN A 1 99 ? 18.821 0.248 -28.033 1.00 84.50 99 ASN A C 1
ATOM 796 O O . ASN A 1 99 ? 19.704 0.522 -28.840 1.00 84.50 99 ASN A O 1
ATOM 800 N N . THR A 1 100 ? 17.534 0.167 -28.381 1.00 86.62 100 THR A N 1
ATOM 801 C CA . THR A 1 100 ? 17.012 0.500 -29.717 1.00 86.62 100 THR A CA 1
ATOM 802 C C . THR A 1 100 ? 16.728 1.993 -29.905 1.00 86.62 100 THR A C 1
ATOM 804 O O . THR A 1 100 ? 16.294 2.387 -30.982 1.00 86.62 100 THR A O 1
ATOM 807 N N . GLY A 1 101 ? 16.927 2.821 -28.874 1.00 80.88 101 GLY A N 1
ATOM 808 C CA . GLY A 1 101 ? 16.674 4.263 -28.927 1.00 80.88 101 GLY A CA 1
ATOM 809 C C . GLY A 1 101 ? 15.196 4.664 -28.869 1.00 80.88 101 GLY A C 1
ATOM 810 O O . GLY A 1 101 ? 14.877 5.807 -29.170 1.00 80.88 101 GLY A O 1
ATOM 811 N N . ILE A 1 102 ? 14.292 3.754 -28.477 1.00 81.94 102 ILE A N 1
ATOM 812 C CA . ILE A 1 102 ? 12.864 4.071 -28.265 1.00 81.94 102 ILE A CA 1
ATOM 813 C C . ILE A 1 102 ? 12.695 4.971 -27.035 1.00 81.94 102 ILE A C 1
ATOM 815 O O . ILE A 1 102 ? 11.827 5.837 -27.023 1.00 81.94 102 ILE A O 1
ATOM 819 N N . PHE A 1 103 ? 13.528 4.766 -26.012 1.00 79.00 103 PHE A N 1
ATOM 820 C CA . PHE A 1 103 ? 13.599 5.621 -24.829 1.00 79.00 103 PHE A CA 1
ATOM 821 C C . PHE A 1 103 ? 14.991 6.220 -24.695 1.00 79.00 103 PHE A C 1
ATOM 823 O O . PHE A 1 103 ? 15.995 5.508 -24.789 1.00 79.00 103 PHE A O 1
ATOM 830 N N . THR A 1 104 ? 15.043 7.520 -24.434 1.00 78.75 104 THR A N 1
ATOM 831 C CA . THR A 1 104 ? 16.288 8.281 -24.318 1.00 78.75 104 THR A CA 1
ATOM 832 C C . THR A 1 104 ? 16.569 8.698 -22.874 1.00 78.75 104 THR A C 1
ATOM 834 O O . THR A 1 104 ? 15.727 8.581 -21.979 1.00 78.75 104 THR A O 1
ATOM 837 N N . ALA A 1 105 ? 17.783 9.201 -22.632 1.00 74.50 105 ALA A N 1
ATOM 838 C CA . ALA A 1 105 ? 18.168 9.762 -21.337 1.00 74.50 105 ALA A CA 1
ATOM 839 C C . ALA A 1 105 ? 17.237 10.907 -20.912 1.00 74.50 105 ALA A C 1
ATOM 841 O O . ALA A 1 105 ? 16.932 11.056 -19.730 1.00 74.50 105 ALA A O 1
ATOM 842 N N . ASP A 1 106 ? 16.790 11.705 -21.882 1.00 77.69 106 ASP A N 1
ATOM 843 C CA . ASP A 1 106 ? 15.986 12.898 -21.641 1.00 77.69 106 ASP A CA 1
ATOM 844 C C . ASP A 1 106 ? 14.560 12.550 -21.219 1.00 77.69 106 ASP A C 1
ATOM 846 O O . ASP A 1 106 ? 13.998 13.232 -20.360 1.00 77.69 106 ASP A O 1
ATOM 850 N N . ASP A 1 107 ? 14.010 11.441 -21.718 1.00 76.88 107 ASP A N 1
ATOM 851 C CA . ASP A 1 107 ? 12.731 10.916 -21.238 1.00 76.88 107 ASP A CA 1
ATOM 852 C C . ASP A 1 107 ? 12.835 10.563 -19.750 1.00 76.88 107 ASP A C 1
ATOM 854 O O . ASP A 1 107 ? 12.046 11.036 -18.932 1.00 76.88 107 ASP A O 1
ATOM 858 N N . ALA A 1 108 ? 13.867 9.809 -19.362 1.00 73.38 108 ALA A N 1
ATOM 859 C CA . ALA A 1 108 ? 14.079 9.437 -17.965 1.00 73.38 108 ALA A CA 1
ATOM 860 C C . ALA A 1 108 ? 14.323 10.652 -17.049 1.00 73.38 108 ALA A C 1
ATOM 862 O O . ALA A 1 108 ? 13.843 10.658 -15.914 1.00 73.38 108 ALA A O 1
ATOM 863 N N . LYS A 1 109 ? 15.014 11.694 -17.531 1.00 73.06 109 LYS A N 1
ATOM 864 C CA . LYS A 1 109 ? 15.216 12.950 -16.787 1.00 73.06 109 LYS A CA 1
ATOM 865 C C . LYS A 1 109 ? 13.916 13.712 -16.554 1.00 73.06 109 LYS A C 1
ATOM 867 O O . LYS A 1 109 ? 13.627 14.059 -15.412 1.00 73.06 109 LYS A O 1
ATOM 872 N N . ARG A 1 110 ? 13.108 13.909 -17.603 1.00 75.75 110 ARG A N 1
ATOM 873 C CA . ARG A 1 110 ? 11.803 14.589 -17.503 1.00 75.75 110 ARG A CA 1
ATOM 874 C C . ARG A 1 110 ? 10.897 13.919 -16.471 1.00 75.75 110 ARG A C 1
ATOM 876 O O . ARG A 1 110 ? 10.184 14.594 -15.735 1.00 75.75 110 ARG A O 1
ATOM 883 N N . TYR A 1 111 ? 10.956 12.591 -16.371 1.00 71.31 111 TYR A N 1
ATOM 884 C CA . TYR A 1 111 ? 10.203 11.865 -15.352 1.00 71.31 111 TYR A CA 1
ATOM 885 C C . TYR A 1 111 ? 10.835 11.928 -13.955 1.00 71.31 111 TYR A C 1
ATOM 887 O O . TYR A 1 111 ? 10.092 12.041 -12.982 1.00 71.31 111 TYR A O 1
ATOM 895 N N . LEU A 1 112 ? 12.167 11.907 -13.827 1.00 69.69 112 LEU A N 1
ATOM 896 C CA . LEU A 1 112 ? 12.855 12.115 -12.541 1.00 69.69 112 LEU A CA 1
ATOM 897 C C . LEU A 1 112 ? 12.529 13.478 -11.922 1.00 69.69 112 LEU A C 1
ATOM 899 O O . LEU A 1 112 ? 12.351 13.562 -10.710 1.00 69.69 112 LEU A O 1
ATOM 903 N N . GLU A 1 113 ? 12.398 14.516 -12.746 1.00 70.25 113 GLU A N 1
ATOM 904 C CA . GLU A 1 113 ? 11.981 15.857 -12.318 1.00 70.25 113 GLU A CA 1
ATOM 905 C C . GLU A 1 113 ? 10.515 15.899 -11.854 1.00 70.25 113 GLU A C 1
ATOM 907 O O . GLU A 1 113 ? 10.162 16.704 -10.996 1.00 70.25 113 GLU A O 1
ATOM 912 N N . SER A 1 114 ? 9.666 15.005 -12.374 1.00 69.38 114 SER A N 1
ATOM 913 C CA . SER A 1 114 ? 8.256 14.876 -11.969 1.00 69.38 114 SER A CA 1
ATOM 914 C C . SER A 1 114 ? 8.035 14.014 -10.715 1.00 69.38 114 SER A C 1
ATOM 916 O O . SER A 1 114 ? 6.916 13.947 -10.199 1.00 69.38 114 SER A O 1
ATOM 918 N N . LEU A 1 115 ? 9.075 13.329 -10.225 1.00 66.62 115 LEU A N 1
ATOM 919 C CA . LEU A 1 115 ? 8.994 12.475 -9.041 1.00 66.62 115 LEU A CA 1
ATOM 920 C C . LEU A 1 115 ? 9.174 13.287 -7.743 1.00 66.62 115 LEU A C 1
ATOM 922 O O . LEU A 1 115 ? 9.798 14.346 -7.749 1.00 66.62 115 LEU A O 1
ATOM 926 N N . PRO A 1 116 ? 8.659 12.794 -6.600 1.00 63.75 116 PRO A N 1
ATOM 927 C CA . PRO A 1 116 ? 8.824 13.458 -5.308 1.00 63.75 116 PRO A CA 1
ATOM 928 C C . PRO A 1 116 ? 10.305 13.684 -4.962 1.00 63.75 116 PRO A C 1
ATOM 930 O O . PRO A 1 116 ? 11.142 12.834 -5.279 1.00 63.75 116 PRO A O 1
ATOM 933 N N . GLU A 1 117 ? 10.604 14.756 -4.215 1.00 61.59 117 GLU A N 1
ATOM 934 C CA . GLU A 1 117 ? 11.955 15.200 -3.790 1.00 61.59 117 GLU A CA 1
ATOM 935 C C . GLU A 1 117 ? 12.880 14.097 -3.234 1.00 61.59 117 GLU A C 1
ATOM 937 O O . GLU A 1 117 ? 14.103 14.234 -3.218 1.00 61.59 117 GLU A O 1
ATOM 942 N N . PHE A 1 118 ? 12.316 12.975 -2.782 1.00 60.03 118 PHE A N 1
ATOM 943 C CA . PHE A 1 118 ? 13.066 11.813 -2.317 1.00 60.03 118 PHE A CA 1
ATOM 944 C C . PHE A 1 118 ? 13.993 11.214 -3.391 1.00 60.03 118 PHE A C 1
ATOM 946 O O . PHE A 1 118 ? 15.091 10.772 -3.063 1.00 60.03 118 PHE A O 1
ATOM 953 N N . PHE A 1 119 ? 13.591 11.200 -4.667 1.00 59.44 119 PHE A N 1
ATOM 954 C CA . PHE A 1 119 ? 14.395 10.592 -5.738 1.00 59.44 119 PHE A CA 1
ATOM 955 C C . PHE A 1 119 ? 15.396 11.566 -6.367 1.00 59.44 119 PHE A C 1
ATOM 957 O O . PHE A 1 119 ? 16.513 11.154 -6.684 1.00 59.44 119 PHE A O 1
ATOM 964 N N . SER A 1 120 ? 15.046 12.851 -6.478 1.00 59.47 120 SER A N 1
ATOM 965 C CA . SER A 1 120 ? 15.928 13.885 -7.041 1.00 59.47 120 SER A CA 1
ATOM 966 C C . SER A 1 120 ? 17.178 14.127 -6.189 1.00 59.47 120 SER A C 1
ATOM 968 O O . SER A 1 120 ? 18.230 14.462 -6.720 1.00 59.47 120 SER A O 1
ATOM 970 N N . LYS A 1 121 ? 17.103 13.884 -4.873 1.00 63.19 121 LYS A N 1
ATOM 971 C CA . LYS A 1 121 ? 18.248 14.015 -3.958 1.00 63.19 121 LYS A CA 1
ATOM 972 C C . LYS A 1 121 ? 19.240 12.845 -4.022 1.00 63.19 121 LYS A C 1
ATOM 974 O O . LYS A 1 121 ? 20.381 12.988 -3.590 1.00 63.19 121 LYS A O 1
ATOM 979 N N . HIS A 1 122 ? 18.813 11.682 -4.515 1.00 63.69 122 HIS A N 1
ATOM 980 C CA . HIS A 1 122 ? 19.634 10.465 -4.547 1.00 63.69 122 HIS A CA 1
ATOM 981 C C . HIS A 1 122 ? 20.093 10.067 -5.955 1.00 63.69 122 HIS A C 1
ATOM 983 O O . HIS A 1 122 ? 20.956 9.197 -6.080 1.00 63.69 122 HIS A O 1
ATOM 989 N N . ILE A 1 123 ? 19.551 10.693 -7.003 1.00 64.06 123 ILE A N 1
ATOM 990 C CA . ILE A 1 123 ? 19.906 10.418 -8.396 1.00 64.06 123 ILE A CA 1
ATOM 991 C C . ILE A 1 123 ? 20.279 11.732 -9.083 1.00 64.06 123 ILE A C 1
ATOM 993 O O . ILE A 1 123 ? 19.414 12.531 -9.429 1.00 64.06 123 ILE A O 1
ATOM 997 N N . ASP A 1 124 ? 21.575 11.924 -9.332 1.00 67.75 124 ASP A N 1
ATOM 998 C CA . ASP A 1 124 ? 22.069 13.033 -10.149 1.00 67.75 124 ASP A CA 1
ATOM 999 C C . ASP A 1 124 ? 21.646 12.831 -11.611 1.00 67.75 124 ASP A C 1
ATOM 1001 O O . ASP A 1 124 ? 22.253 12.049 -12.351 1.00 67.75 124 ASP A O 1
ATOM 1005 N N . ALA A 1 125 ? 20.630 13.570 -12.056 1.00 62.84 125 ALA A N 1
ATOM 1006 C CA . ALA A 1 125 ? 20.158 13.556 -13.443 1.00 62.84 125 ALA A CA 1
ATOM 1007 C C . ALA A 1 125 ? 21.275 13.883 -14.461 1.00 62.84 125 ALA A C 1
ATOM 1009 O O . ALA A 1 125 ? 21.251 13.397 -15.593 1.00 62.84 125 ALA A O 1
ATOM 1010 N N . SER A 1 126 ? 22.298 14.645 -14.057 1.00 61.00 126 SER A N 1
ATOM 1011 C CA . SER A 1 126 ? 23.477 14.960 -14.876 1.00 61.00 126 SER A CA 1
ATOM 1012 C C . SER A 1 126 ? 24.327 13.727 -15.215 1.00 61.00 126 SER A C 1
ATOM 1014 O O . SER A 1 126 ? 24.862 13.643 -16.322 1.00 61.00 126 SER A O 1
ATOM 1016 N N . LYS A 1 127 ? 24.387 12.731 -14.317 1.00 63.75 127 LYS A N 1
ATOM 1017 C CA . LYS A 1 127 ? 25.089 11.453 -14.543 1.00 63.75 127 LYS A CA 1
ATOM 1018 C C . LYS A 1 127 ? 24.3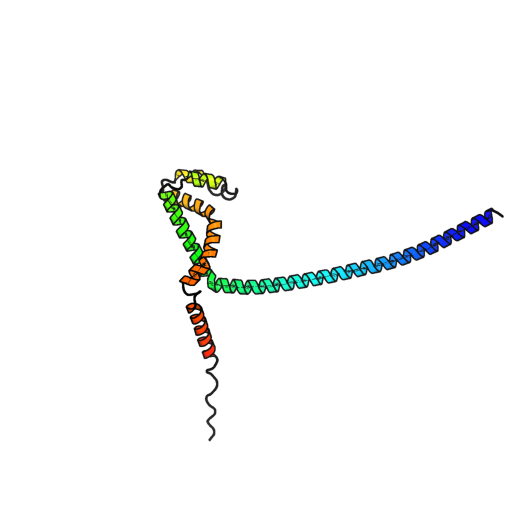15 10.496 -15.445 1.00 63.75 127 LYS A C 1
ATOM 1020 O O . LYS A 1 127 ? 24.892 9.542 -15.959 1.00 63.75 127 LYS A O 1
ATOM 1025 N N . LEU A 1 128 ? 23.021 10.750 -15.651 1.00 66.31 128 LEU A N 1
ATOM 1026 C CA . LEU A 1 128 ? 22.187 9.950 -16.541 1.00 66.31 128 LEU A CA 1
ATOM 1027 C C . LEU A 1 128 ? 22.525 10.210 -18.014 1.00 66.31 128 LEU A C 1
ATOM 1029 O O . LEU A 1 128 ? 22.529 9.271 -18.795 1.00 66.31 128 LEU A O 1
ATOM 1033 N N . SER A 1 129 ? 22.849 11.453 -18.395 1.00 62.06 129 SER A N 1
ATOM 1034 C CA . SER A 1 129 ? 23.180 11.806 -19.788 1.00 62.06 129 SER A CA 1
ATOM 1035 C C . SER A 1 129 ? 24.619 11.541 -20.199 1.00 62.06 129 SER A C 1
ATOM 1037 O O . SER A 1 129 ? 24.859 11.293 -21.371 1.00 62.06 129 SER A O 1
ATOM 1039 N N . SER A 1 130 ? 25.578 11.593 -19.275 1.00 62.38 130 SER A N 1
ATOM 1040 C CA . SER A 1 130 ? 27.000 11.459 -19.621 1.00 62.38 130 SER A CA 1
ATOM 1041 C C . SER A 1 130 ? 27.437 10.019 -19.920 1.00 62.38 130 SER A C 1
ATOM 1043 O O . SER A 1 130 ? 28.588 9.802 -20.287 1.00 62.38 130 SER A O 1
ATOM 1045 N N . GLY A 1 131 ? 26.543 9.034 -19.760 1.00 61.94 131 GLY A N 1
ATOM 1046 C CA . GLY A 1 131 ? 26.874 7.613 -19.875 1.00 61.94 131 GLY A CA 1
ATOM 1047 C C . GLY A 1 131 ? 25.955 6.769 -20.757 1.00 61.94 131 GLY A C 1
ATOM 1048 O O . GLY A 1 131 ? 26.188 5.564 -20.821 1.00 61.94 131 GLY A O 1
ATOM 1049 N N . VAL A 1 132 ? 24.933 7.322 -21.424 1.00 67.12 132 VAL A N 1
ATOM 1050 C CA . VAL A 1 132 ? 23.947 6.533 -22.215 1.00 67.12 132 VAL A CA 1
ATOM 1051 C C . VAL A 1 132 ? 24.565 5.797 -23.406 1.00 67.12 132 VAL A C 1
ATOM 1053 O O . VAL A 1 132 ? 24.035 4.782 -23.861 1.00 67.12 132 VAL A O 1
ATOM 1056 N N . ASP A 1 133 ? 25.735 6.228 -23.859 1.00 70.94 133 ASP A N 1
ATOM 1057 C CA . ASP A 1 133 ? 26.488 5.518 -24.894 1.00 70.94 133 ASP A CA 1
ATOM 1058 C C . ASP A 1 133 ? 27.128 4.223 -24.370 1.00 70.94 133 ASP A C 1
ATOM 1060 O O . ASP A 1 133 ? 27.477 3.332 -25.143 1.00 70.94 133 ASP A O 1
ATOM 1064 N N . THR A 1 134 ? 27.220 4.068 -23.046 1.00 82.50 134 THR A N 1
ATOM 1065 C CA . THR A 1 134 ? 27.720 2.857 -22.391 1.00 82.50 134 THR A CA 1
ATOM 1066 C C . THR A 1 134 ? 26.583 1.907 -22.021 1.00 82.50 134 THR A C 1
ATOM 1068 O O . THR A 1 134 ? 25.476 2.318 -21.666 1.00 82.50 134 THR A O 1
ATOM 1071 N N . VAL A 1 135 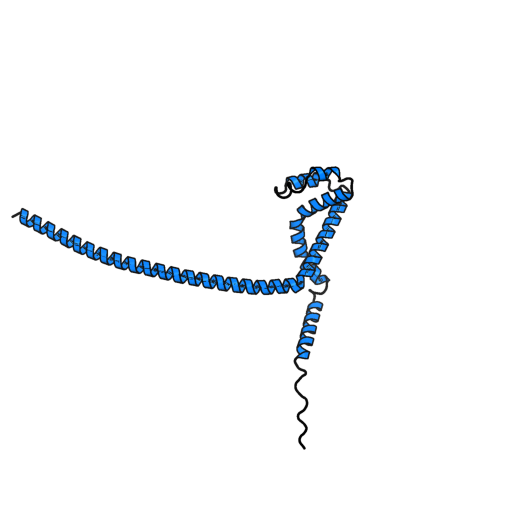? 26.881 0.605 -22.009 1.00 81.12 135 VAL A N 1
ATOM 1072 C CA . VAL A 1 135 ? 25.951 -0.447 -21.553 1.00 81.12 135 VAL A CA 1
ATOM 1073 C C . VAL A 1 135 ? 25.413 -0.148 -20.147 1.00 81.12 135 VAL A C 1
ATOM 1075 O O . VAL A 1 135 ? 24.226 -0.328 -19.882 1.00 81.12 135 VAL A O 1
ATOM 1078 N N . TRP A 1 136 ? 26.265 0.379 -19.263 1.00 78.88 136 TRP A N 1
ATOM 1079 C CA . TRP A 1 136 ? 25.895 0.744 -17.896 1.00 78.88 136 TRP A CA 1
ATOM 1080 C C . TRP A 1 136 ? 24.972 1.959 -17.819 1.00 78.88 136 TRP A C 1
ATOM 1082 O O . TRP A 1 136 ? 24.046 1.953 -17.010 1.00 78.88 136 TRP A O 1
ATOM 1092 N N . GLY A 1 137 ? 25.153 2.972 -18.668 1.00 79.50 137 GLY A N 1
ATOM 1093 C CA . GLY A 1 137 ? 24.222 4.101 -18.712 1.00 79.50 137 GLY A CA 1
ATOM 1094 C C . GLY A 1 137 ? 22.864 3.715 -19.287 1.00 79.50 137 GLY A C 1
ATOM 1095 O O . GLY A 1 137 ? 21.844 4.103 -18.723 1.00 79.50 137 GLY A O 1
ATOM 1096 N N . ARG A 1 138 ? 22.818 2.862 -20.320 1.00 82.81 138 ARG A N 1
ATOM 1097 C CA . ARG A 1 138 ? 21.552 2.292 -20.832 1.00 82.81 138 ARG A CA 1
ATOM 1098 C C . ARG A 1 138 ? 20.825 1.479 -19.766 1.00 82.81 138 ARG A C 1
ATOM 1100 O O . ARG A 1 138 ? 19.609 1.590 -19.615 1.00 82.81 138 ARG A O 1
ATOM 1107 N N . PHE A 1 139 ? 21.578 0.701 -18.991 1.00 85.75 139 PHE A N 1
ATOM 1108 C CA . PHE A 1 139 ? 21.053 -0.044 -17.852 1.00 85.75 139 PHE A CA 1
ATOM 1109 C C . PHE A 1 139 ? 20.495 0.883 -16.771 1.00 85.75 139 PHE A C 1
ATOM 1111 O O . PHE A 1 139 ? 19.401 0.640 -16.269 1.00 85.75 139 PHE A O 1
ATOM 1118 N N . LEU A 1 140 ? 21.206 1.962 -16.446 1.00 83.19 140 LEU A N 1
ATOM 1119 C CA . LEU A 1 140 ? 20.775 2.932 -15.444 1.00 83.19 140 LEU A CA 1
ATOM 1120 C C . LEU A 1 140 ? 19.493 3.662 -15.871 1.00 83.19 140 LEU A C 1
ATOM 1122 O O . LEU A 1 140 ? 18.569 3.780 -15.068 1.00 83.19 140 LEU A O 1
ATOM 1126 N N . VAL A 1 141 ? 19.394 4.076 -17.138 1.00 81.94 141 VAL A N 1
ATOM 1127 C CA . VAL A 1 141 ? 18.173 4.670 -17.713 1.00 81.94 141 VAL A CA 1
ATOM 1128 C C . VAL A 1 141 ? 17.008 3.682 -17.638 1.00 81.94 141 VAL A C 1
ATOM 1130 O O . VAL A 1 141 ? 15.943 4.022 -17.123 1.00 81.94 141 VAL A O 1
ATOM 1133 N N . ALA A 1 142 ? 17.213 2.434 -18.068 1.00 85.62 142 ALA A N 1
ATOM 1134 C CA . ALA A 1 142 ? 16.189 1.397 -17.978 1.00 85.62 142 ALA A CA 1
ATOM 1135 C C . ALA A 1 142 ? 15.760 1.134 -16.525 1.00 85.62 142 ALA A C 1
ATOM 1137 O O . ALA A 1 142 ? 14.569 1.009 -16.243 1.00 85.62 142 ALA A O 1
ATOM 1138 N N . TRP A 1 143 ? 16.704 1.106 -15.583 1.00 84.94 143 TRP A N 1
ATOM 1139 C CA . TRP A 1 143 ? 16.416 0.936 -14.162 1.00 84.94 143 TRP A CA 1
ATOM 1140 C C . TRP A 1 143 ? 15.585 2.096 -13.602 1.00 84.94 143 TRP A C 1
ATOM 1142 O O . TRP A 1 143 ? 14.593 1.847 -12.915 1.00 84.94 143 TRP A O 1
ATOM 1152 N N . VAL A 1 144 ? 15.905 3.346 -13.945 1.00 81.12 144 VAL A N 1
ATOM 1153 C CA . VAL A 1 144 ? 15.083 4.510 -13.569 1.00 81.12 144 VAL A CA 1
ATOM 1154 C C . VAL A 1 144 ? 13.667 4.372 -14.131 1.00 81.12 144 VAL A C 1
ATOM 1156 O O . VAL A 1 144 ? 12.696 4.503 -13.385 1.00 81.12 144 VAL A O 1
ATOM 1159 N N . LEU A 1 145 ? 13.523 4.000 -15.406 1.00 80.19 145 LEU A N 1
ATOM 1160 C CA . LEU A 1 145 ? 12.209 3.755 -16.008 1.00 80.19 145 LEU A CA 1
ATOM 1161 C C . LEU A 1 145 ? 11.447 2.627 -15.287 1.00 80.19 145 LEU A C 1
ATOM 1163 O O . LEU A 1 145 ? 10.235 2.731 -15.087 1.00 80.19 145 LEU A O 1
ATOM 1167 N N . THR A 1 146 ? 12.128 1.582 -14.793 1.00 82.50 146 THR A N 1
ATOM 1168 C CA . THR A 1 146 ? 11.458 0.515 -14.024 1.00 82.50 146 THR A CA 1
ATOM 1169 C C . THR A 1 146 ? 10.870 0.976 -12.694 1.00 82.50 146 THR A C 1
ATOM 1171 O O . THR A 1 146 ? 9.989 0.281 -12.177 1.00 82.50 146 THR A O 1
ATOM 1174 N N . LYS A 1 147 ? 11.336 2.098 -12.132 1.00 77.31 147 LYS A N 1
ATOM 1175 C CA . LYS A 1 147 ? 10.765 2.701 -10.919 1.00 77.31 147 LYS A CA 1
ATOM 1176 C C . LYS A 1 147 ? 9.413 3.341 -11.189 1.00 77.31 147 LYS A C 1
ATOM 1178 O O . LYS A 1 147 ? 8.515 3.226 -10.367 1.00 77.31 147 LYS A O 1
ATOM 1183 N N . ILE A 1 148 ? 9.218 3.899 -12.378 1.00 76.00 148 ILE A N 1
ATOM 1184 C CA . ILE A 1 148 ? 7.923 4.445 -12.805 1.00 76.00 148 ILE A CA 1
ATOM 1185 C C . ILE A 1 148 ? 6.896 3.316 -12.954 1.00 76.00 148 ILE A C 1
ATOM 1187 O O . ILE A 1 148 ? 5.742 3.438 -12.553 1.00 76.00 148 ILE A O 1
ATOM 1191 N N . VAL A 1 149 ? 7.337 2.168 -13.470 1.00 82.19 149 VAL A N 1
ATOM 1192 C CA . VAL A 1 149 ? 6.478 0.996 -13.686 1.00 82.19 149 VAL A CA 1
ATOM 1193 C C . VAL A 1 149 ? 6.218 0.218 -12.381 1.00 82.19 149 VAL A C 1
ATOM 1195 O O . VAL A 1 149 ? 5.464 -0.750 -12.394 1.00 82.19 149 VAL A O 1
ATOM 1198 N N . GLU A 1 150 ? 6.772 0.617 -11.227 1.00 78.50 150 GLU A N 1
ATOM 1199 C CA . GLU A 1 150 ? 6.612 -0.109 -9.951 1.00 78.50 150 GLU A CA 1
ATOM 1200 C C . GLU A 1 150 ? 5.153 -0.372 -9.533 1.00 78.50 150 GLU A C 1
ATOM 1202 O O . GLU A 1 150 ? 4.841 -1.536 -9.249 1.00 78.50 150 GLU A O 1
ATOM 1207 N N . PRO A 1 151 ? 4.234 0.617 -9.530 1.00 78.69 151 PRO A N 1
ATOM 1208 C CA . PRO A 1 151 ? 2.842 0.383 -9.144 1.00 78.69 151 PRO A CA 1
ATOM 1209 C C . PRO A 1 151 ? 2.134 -0.584 -10.098 1.00 78.69 151 PRO A C 1
ATOM 1211 O O . PRO A 1 151 ? 1.466 -1.523 -9.664 1.00 78.69 151 PRO A O 1
ATOM 1214 N N . ALA A 1 152 ? 2.341 -0.405 -11.404 1.00 80.19 152 ALA A N 1
ATOM 1215 C CA . ALA A 1 152 ? 1.792 -1.293 -12.422 1.00 80.19 152 ALA A CA 1
ATOM 1216 C C . ALA A 1 152 ? 2.362 -2.713 -12.282 1.00 80.19 152 ALA A C 1
ATOM 1218 O O . ALA A 1 152 ? 1.618 -3.688 -12.332 1.00 80.19 152 ALA A O 1
ATOM 1219 N N . ARG A 1 153 ? 3.665 -2.850 -12.016 1.00 81.44 153 ARG A N 1
ATOM 1220 C CA . ARG A 1 153 ? 4.339 -4.141 -11.824 1.00 81.44 153 ARG A CA 1
ATOM 1221 C C . ARG A 1 153 ? 3.812 -4.891 -10.604 1.00 81.44 153 ARG A C 1
ATOM 1223 O O . ARG A 1 153 ? 3.618 -6.108 -10.678 1.00 81.44 153 ARG A O 1
ATOM 1230 N N . ALA A 1 154 ? 3.562 -4.190 -9.501 1.00 77.88 154 ALA A N 1
ATOM 1231 C CA . ALA A 1 154 ? 2.952 -4.784 -8.317 1.00 77.88 154 ALA A CA 1
ATOM 1232 C C . ALA A 1 154 ? 1.548 -5.330 -8.633 1.00 77.88 154 ALA A C 1
ATOM 1234 O O . ALA A 1 154 ? 1.254 -6.482 -8.309 1.00 77.88 154 ALA A O 1
ATOM 1235 N N . LEU A 1 155 ? 0.721 -4.555 -9.342 1.00 80.88 155 LEU A N 1
ATOM 1236 C CA . LEU A 1 155 ? -0.621 -4.981 -9.758 1.00 80.88 155 LEU A CA 1
ATOM 1237 C C . LEU A 1 155 ? -0.581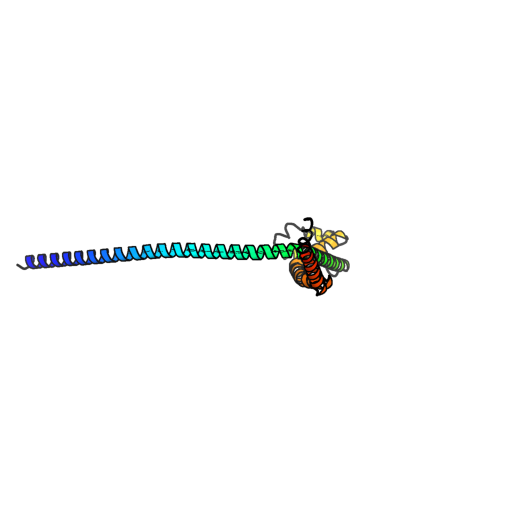 -6.179 -10.716 1.00 80.88 155 LEU A C 1
ATOM 1239 O O . LEU A 1 155 ? -1.276 -7.171 -10.489 1.00 80.88 155 LEU A O 1
ATOM 1243 N N . THR A 1 156 ? 0.279 -6.134 -11.734 1.00 80.81 156 THR A N 1
ATOM 1244 C CA . THR A 1 156 ? 0.453 -7.231 -12.696 1.00 80.81 156 THR A CA 1
ATOM 1245 C C . THR A 1 156 ? 0.917 -8.508 -12.004 1.00 80.81 156 THR A C 1
ATOM 1247 O O . THR A 1 156 ? 0.406 -9.588 -12.291 1.00 80.81 156 THR A O 1
ATOM 1250 N N . THR A 1 157 ? 1.828 -8.404 -11.034 1.00 80.44 157 THR A N 1
ATOM 1251 C CA . THR A 1 157 ? 2.279 -9.565 -10.256 1.00 80.44 157 THR A CA 1
ATOM 1252 C C . THR A 1 157 ? 1.126 -10.175 -9.464 1.00 80.44 157 THR A C 1
ATOM 1254 O O . THR A 1 157 ? 0.915 -11.384 -9.534 1.00 80.44 157 THR A O 1
ATOM 1257 N N . VAL A 1 158 ? 0.340 -9.363 -8.750 1.00 80.94 158 VAL A N 1
ATOM 1258 C CA . VAL A 1 158 ? -0.821 -9.850 -7.982 1.00 80.94 158 VAL A CA 1
ATOM 1259 C C . VAL A 1 158 ? -1.835 -10.553 -8.892 1.00 80.94 158 VAL A C 1
ATOM 1261 O O . VAL A 1 158 ? -2.365 -11.599 -8.514 1.00 80.94 158 VAL A O 1
ATOM 1264 N N . ALA A 1 159 ? -2.058 -10.033 -10.101 1.00 79.06 159 ALA A N 1
ATOM 1265 C CA . ALA A 1 159 ? -2.937 -10.649 -11.093 1.00 79.06 159 ALA A CA 1
ATOM 1266 C C . ALA A 1 159 ? -2.365 -11.955 -11.686 1.00 79.06 159 ALA A C 1
ATOM 1268 O O . ALA A 1 159 ? -3.119 -12.895 -11.945 1.00 79.06 159 ALA A O 1
ATOM 1269 N N . LEU A 1 160 ? -1.044 -12.046 -11.872 1.00 77.56 160 LEU A N 1
ATOM 1270 C CA . LEU A 1 160 ? -0.375 -13.209 -12.468 1.00 77.56 160 LEU A CA 1
ATOM 1271 C C . LEU A 1 160 ? -0.167 -14.371 -11.493 1.00 77.56 160 LEU A C 1
ATOM 1273 O O . LEU A 1 160 ? -0.228 -15.525 -11.915 1.00 77.56 160 LEU A O 1
ATOM 1277 N N . VAL A 1 161 ? 0.037 -14.114 -10.200 1.00 78.50 161 VAL A N 1
ATOM 1278 C CA . VAL A 1 161 ? 0.243 -15.164 -9.183 1.00 78.50 161 VAL A CA 1
ATOM 1279 C C . VAL A 1 161 ? -0.807 -16.293 -9.243 1.00 78.50 161 VAL A C 1
ATOM 1281 O O . VAL A 1 161 ? -0.402 -17.458 -9.298 1.00 78.50 161 VAL A O 1
ATOM 1284 N N . PRO A 1 162 ? -2.134 -16.041 -9.290 1.00 72.94 162 PRO A N 1
ATOM 1285 C CA . PRO A 1 162 ? -3.117 -17.124 -9.407 1.00 72.94 162 PRO A CA 1
ATOM 1286 C C . PRO A 1 162 ? -3.027 -17.899 -10.732 1.00 72.94 162 PRO A C 1
ATOM 1288 O O . PRO A 1 162 ? -3.359 -19.086 -10.762 1.00 72.94 162 PRO A O 1
ATOM 1291 N N . LEU A 1 163 ? -2.566 -17.270 -11.818 1.00 74.50 163 LEU A N 1
ATOM 1292 C CA . LEU A 1 163 ? -2.374 -17.924 -13.117 1.00 74.50 163 LEU A CA 1
ATOM 1293 C C . LEU A 1 163 ? -1.142 -18.834 -13.101 1.00 74.50 163 LEU A C 1
ATOM 1295 O O . LEU A 1 163 ? -1.238 -20.003 -13.476 1.00 74.50 163 LEU A O 1
ATOM 1299 N N . VAL A 1 164 ? -0.021 -18.348 -12.567 1.00 72.94 164 VAL A N 1
ATOM 1300 C CA . VAL A 1 164 ? 1.212 -19.134 -12.394 1.00 72.94 164 VAL A CA 1
ATOM 1301 C C . VAL A 1 164 ? 0.960 -20.353 -11.501 1.00 72.94 164 VAL A C 1
ATOM 1303 O O . VAL A 1 164 ? 1.415 -21.458 -11.800 1.00 72.94 164 VAL A O 1
ATOM 1306 N N . LEU A 1 165 ? 0.144 -20.199 -10.453 1.00 69.56 165 LEU A N 1
ATOM 1307 C CA . LEU A 1 165 ? -0.259 -21.311 -9.588 1.00 69.56 165 LEU A CA 1
ATOM 1308 C C . LEU A 1 165 ? -1.074 -22.388 -10.315 1.00 69.56 165 LEU A C 1
ATOM 1310 O O . LEU A 1 165 ? -0.936 -23.575 -9.999 1.00 69.56 165 LEU A O 1
ATOM 1314 N N . ARG A 1 166 ? -1.916 -22.002 -11.280 1.00 67.12 166 ARG A N 1
ATOM 1315 C CA . ARG A 1 166 ? -2.669 -22.952 -12.114 1.00 67.12 166 ARG A CA 1
ATOM 1316 C C . ARG A 1 166 ? -1.747 -23.709 -13.065 1.00 67.12 166 ARG A C 1
ATOM 1318 O O . ARG A 1 166 ? -1.859 -24.929 -13.146 1.00 67.12 166 ARG A O 1
ATOM 1325 N N . VAL A 1 167 ? -0.815 -23.010 -13.712 1.00 70.75 167 VAL A N 1
ATOM 1326 C CA . VAL A 1 167 ? 0.132 -23.601 -14.675 1.00 70.75 167 VAL A CA 1
ATOM 1327 C C . VAL A 1 167 ? 1.124 -24.549 -13.991 1.00 70.75 167 VAL A C 1
ATOM 1329 O O . VAL A 1 167 ? 1.377 -25.636 -14.497 1.00 70.75 167 VAL A O 1
ATOM 1332 N N . MET A 1 168 ? 1.608 -24.223 -12.787 1.00 66.25 168 MET A N 1
ATOM 1333 C CA . MET A 1 168 ? 2.486 -25.107 -11.999 1.00 66.25 168 MET A CA 1
ATOM 1334 C C . MET A 1 168 ? 1.759 -26.305 -11.346 1.00 66.25 168 MET A C 1
ATOM 1336 O O . MET A 1 168 ? 2.327 -26.980 -10.486 1.00 66.25 168 MET A O 1
ATOM 1340 N N . GLY A 1 169 ? 0.483 -26.554 -11.667 1.00 58.50 169 GLY A N 1
ATOM 1341 C CA . GLY A 1 169 ? -0.280 -27.710 -11.173 1.00 58.50 169 GLY A CA 1
ATOM 1342 C C . GLY A 1 169 ? -0.637 -27.684 -9.677 1.00 58.50 169 GLY A C 1
ATOM 1343 O O . GLY A 1 169 ? -1.362 -28.560 -9.203 1.00 58.50 169 GLY A O 1
ATOM 1344 N N . ARG A 1 170 ? -0.202 -26.665 -8.924 1.00 55.75 170 ARG A N 1
ATOM 1345 C CA . ARG A 1 170 ? -0.523 -26.474 -7.495 1.00 55.75 170 ARG A CA 1
ATOM 1346 C C . ARG A 1 170 ? -1.885 -25.807 -7.251 1.00 55.75 170 ARG A C 1
ATOM 1348 O O . ARG A 1 170 ? -2.378 -25.855 -6.128 1.00 55.75 170 ARG A O 1
ATOM 1355 N N . GLY A 1 171 ? -2.511 -25.244 -8.287 1.00 49.34 171 GLY A N 1
ATOM 1356 C CA . GLY A 1 171 ? -3.876 -24.699 -8.273 1.00 49.34 171 GLY A CA 1
ATOM 1357 C C . GLY A 1 171 ? -4.911 -25.501 -9.079 1.00 49.34 171 GLY A C 1
ATOM 1358 O O . GLY A 1 171 ? -6.065 -25.085 -9.150 1.00 49.34 171 GLY A O 1
ATOM 1359 N N . GLY A 1 172 ? -4.524 -26.624 -9.697 1.00 49.62 172 GLY A N 1
ATOM 1360 C CA . GLY A 1 172 ? -5.413 -27.490 -10.485 1.00 49.62 172 GLY A CA 1
ATOM 1361 C C . GLY A 1 172 ? -5.898 -28.744 -9.729 1.00 49.62 172 GLY A C 1
ATOM 1362 O O . GLY A 1 172 ? -5.403 -29.031 -8.635 1.00 49.62 172 GLY A O 1
ATOM 1363 N N . PRO A 1 173 ? -6.820 -29.543 -10.308 1.00 50.38 173 PRO A N 1
ATOM 1364 C CA . PRO A 1 173 ? -7.361 -30.773 -9.705 1.00 50.38 173 PRO A CA 1
ATOM 1365 C C . PRO A 1 173 ? -6.285 -31.769 -9.235 1.00 50.38 173 PRO A C 1
ATOM 1367 O O . PRO A 1 173 ? -6.493 -32.506 -8.274 1.00 50.38 173 PRO A O 1
ATOM 1370 N N . ALA A 1 174 ? -5.108 -31.763 -9.867 1.00 43.88 174 ALA A N 1
ATOM 1371 C CA . ALA A 1 174 ? -3.961 -32.588 -9.492 1.00 43.88 174 ALA A CA 1
ATOM 1372 C C . ALA A 1 174 ? -3.332 -32.187 -8.139 1.00 43.88 174 ALA A C 1
ATOM 1374 O O . ALA A 1 174 ? -3.002 -33.062 -7.340 1.00 43.88 174 ALA A O 1
ATOM 1375 N N . GLY A 1 175 ? -3.243 -30.889 -7.822 1.00 48.44 175 GLY A N 1
ATOM 1376 C CA . GLY A 1 175 ? -2.766 -30.401 -6.520 1.00 48.44 175 GLY A CA 1
ATOM 1377 C C . GLY A 1 175 ? -3.738 -30.716 -5.376 1.00 48.44 175 GLY A C 1
ATOM 1378 O O . GLY A 1 175 ? -3.318 -31.039 -4.264 1.00 48.44 175 GLY A O 1
ATOM 1379 N N . GLN A 1 176 ? -5.043 -30.723 -5.669 1.00 57.25 176 GLN A N 1
ATOM 1380 C CA . GLN A 1 176 ? -6.077 -31.176 -4.731 1.00 57.25 176 GLN A CA 1
ATOM 1381 C C . GLN A 1 176 ? -6.012 -32.695 -4.505 1.00 57.25 176 GLN A C 1
ATOM 1383 O O . GLN A 1 176 ? -6.149 -33.148 -3.370 1.00 57.25 176 GLN A O 1
ATOM 1388 N N . ARG A 1 177 ? -5.716 -33.479 -5.554 1.00 54.06 177 ARG A N 1
ATOM 1389 C CA . ARG A 1 177 ? -5.481 -34.931 -5.458 1.00 54.06 177 ARG A CA 1
ATOM 1390 C C . ARG A 1 177 ? -4.215 -35.264 -4.670 1.00 54.06 177 ARG A C 1
ATOM 1392 O O . ARG A 1 177 ? -4.269 -36.146 -3.823 1.00 54.06 177 ARG A O 1
ATOM 1399 N N . ALA A 1 178 ? -3.118 -34.531 -4.858 1.00 51.53 178 ALA A N 1
ATOM 1400 C CA . ALA A 1 178 ? -1.899 -34.704 -4.062 1.00 51.53 178 ALA A CA 1
ATOM 1401 C C . ALA A 1 178 ? -2.136 -34.384 -2.573 1.00 51.53 178 ALA A C 1
ATOM 1403 O O . ALA A 1 178 ? -1.712 -35.141 -1.701 1.00 51.53 178 ALA A O 1
ATOM 1404 N N . GLY A 1 179 ? -2.891 -33.320 -2.270 1.00 54.59 179 GLY A N 1
ATOM 1405 C CA . GLY A 1 179 ? -3.313 -33.006 -0.900 1.00 54.59 179 GLY A CA 1
ATOM 1406 C C . GLY A 1 179 ? -4.244 -34.064 -0.293 1.00 54.59 179 GLY A C 1
ATOM 1407 O O . GLY A 1 179 ? -4.093 -34.417 0.877 1.00 54.59 179 GLY A O 1
ATOM 1408 N N . ALA A 1 180 ? -5.171 -34.615 -1.083 1.00 58.75 180 ALA A N 1
ATOM 1409 C CA . ALA A 1 180 ? -6.061 -35.697 -0.661 1.00 58.75 180 ALA A CA 1
ATOM 1410 C C . ALA A 1 180 ? -5.309 -37.020 -0.427 1.00 58.75 180 ALA A C 1
ATOM 1412 O O . ALA A 1 180 ? -5.577 -37.707 0.558 1.00 58.75 180 ALA A O 1
ATOM 1413 N N . LEU A 1 181 ? -4.331 -37.349 -1.274 1.00 57.66 181 LEU A N 1
ATOM 1414 C CA . LEU A 1 181 ? -3.479 -38.533 -1.133 1.00 57.66 181 LEU A CA 1
ATOM 1415 C C . LEU A 1 181 ? -2.544 -38.421 0.075 1.00 57.66 181 LEU A C 1
ATOM 1417 O O . LEU A 1 181 ? -2.432 -39.377 0.837 1.00 57.66 181 LEU A O 1
ATOM 1421 N N . LEU A 1 182 ? -1.957 -37.247 0.321 1.00 53.66 182 LEU A N 1
ATOM 1422 C CA . LEU A 1 182 ? -1.156 -36.995 1.525 1.00 53.66 182 LEU A CA 1
ATOM 1423 C C . LEU A 1 182 ? -2.003 -37.076 2.802 1.00 53.66 182 LEU A C 1
ATOM 1425 O O . LEU A 1 182 ? -1.558 -37.640 3.798 1.00 53.66 182 LEU A O 1
ATOM 1429 N N . LYS A 1 183 ? -3.249 -36.587 2.772 1.00 64.69 183 LYS A N 1
ATOM 1430 C CA . LYS A 1 183 ? -4.186 -36.712 3.901 1.00 64.69 183 LYS A CA 1
ATOM 1431 C C . LYS A 1 183 ? -4.622 -38.166 4.135 1.00 64.69 183 LYS A C 1
ATOM 1433 O O . LYS A 1 183 ? -4.744 -38.578 5.285 1.00 64.69 183 LYS A O 1
ATOM 1438 N N . LYS A 1 184 ? -4.799 -38.957 3.069 1.00 68.12 184 LYS A N 1
ATOM 1439 C CA . LYS A 1 184 ? -5.090 -40.401 3.141 1.00 68.12 184 LYS A CA 1
ATOM 1440 C C . LYS A 1 184 ? -3.892 -41.197 3.677 1.00 68.12 184 LYS A C 1
ATOM 1442 O O . LYS A 1 184 ? -4.075 -42.052 4.536 1.00 68.12 184 LYS A O 1
ATOM 1447 N N . ALA A 1 185 ? -2.673 -40.864 3.252 1.00 54.25 185 ALA A N 1
ATOM 1448 C CA . ALA A 1 185 ? -1.441 -41.467 3.766 1.00 54.25 185 ALA A CA 1
ATOM 1449 C C . ALA A 1 185 ? -1.184 -41.105 5.243 1.00 54.25 185 ALA A C 1
ATOM 1451 O O . ALA A 1 185 ? -0.783 -41.961 6.029 1.00 54.25 185 ALA A O 1
ATOM 1452 N N . ALA A 1 186 ? -1.484 -39.866 5.647 1.00 55.12 186 ALA A N 1
ATOM 1453 C CA . ALA A 1 186 ? -1.388 -39.428 7.039 1.00 55.12 186 ALA A CA 1
ATOM 1454 C C . ALA A 1 186 ? -2.465 -40.062 7.941 1.00 55.12 186 ALA A C 1
ATOM 1456 O O . ALA A 1 186 ? -2.180 -40.389 9.089 1.00 55.12 186 ALA A O 1
ATOM 1457 N N . GLY A 1 187 ? -3.679 -40.289 7.424 1.00 50.31 187 GLY A N 1
ATOM 1458 C CA . GLY A 1 187 ? -4.747 -40.995 8.144 1.00 50.31 187 GLY A CA 1
ATOM 1459 C C . GLY A 1 187 ? -4.509 -42.503 8.271 1.00 50.31 187 GLY A C 1
ATOM 1460 O O . GLY A 1 187 ? -4.853 -43.094 9.289 1.00 50.31 187 GLY A O 1
ATOM 1461 N N . SER A 1 188 ? -3.857 -43.127 7.285 1.00 48.78 188 SER A N 1
ATOM 1462 C CA . SER A 1 188 ? -3.560 -44.566 7.308 1.00 48.78 188 SER A CA 1
ATOM 1463 C C . SER A 1 188 ? -2.505 -44.954 8.350 1.00 48.78 188 SER A C 1
ATOM 1465 O O . SER A 1 188 ? -2.497 -46.097 8.798 1.00 48.78 188 SER A O 1
ATOM 1467 N N . LYS A 1 189 ? -1.635 -44.025 8.775 1.00 45.06 189 LYS A N 1
ATOM 1468 C CA . LYS A 1 189 ? -0.654 -44.274 9.848 1.00 45.06 189 LYS A CA 1
ATOM 1469 C C . LYS A 1 189 ? -1.243 -44.212 11.265 1.00 45.06 189 LYS A C 1
ATOM 1471 O O . LYS A 1 189 ? -0.550 -44.590 12.201 1.00 45.06 189 LYS A O 1
ATOM 1476 N N . ALA A 1 190 ? -2.495 -43.779 11.432 1.00 44.28 190 ALA A N 1
ATOM 1477 C CA . ALA A 1 190 ? -3.149 -43.678 12.741 1.00 44.28 190 ALA A CA 1
ATOM 1478 C C . ALA A 1 190 ? -4.013 -44.905 13.115 1.00 44.28 190 ALA A C 1
ATOM 1480 O O . ALA A 1 190 ? -4.561 -44.933 14.211 1.00 44.28 190 ALA A O 1
ATOM 1481 N N . GLY A 1 191 ? -4.145 -45.912 12.236 1.00 42.25 191 GLY A N 1
ATOM 1482 C CA . GLY A 1 191 ? -5.043 -47.064 12.441 1.00 42.25 191 GLY A CA 1
ATOM 1483 C C . GLY A 1 191 ? -4.385 -48.450 12.509 1.00 42.25 191 GLY A C 1
ATOM 1484 O O . GLY A 1 191 ? -5.100 -49.440 12.573 1.00 42.25 191 GLY A O 1
ATOM 1485 N N . GLY A 1 192 ? -3.053 -48.553 12.469 1.00 35.97 192 GLY A N 1
ATOM 1486 C CA . GLY A 1 192 ? -2.339 -49.834 12.314 1.00 35.97 192 GLY A CA 1
ATOM 1487 C C . GLY A 1 192 ? -1.708 -50.420 13.582 1.00 35.97 192 GLY A C 1
ATOM 1488 O O . GLY A 1 192 ? -0.755 -51.180 13.466 1.00 35.97 192 GLY A O 1
ATOM 1489 N N . GLY A 1 193 ? -2.163 -50.034 14.777 1.00 36.91 193 GLY A N 1
ATOM 1490 C CA . GLY A 1 193 ? -1.486 -50.372 16.035 1.00 36.91 193 GLY A CA 1
ATOM 1491 C C . GLY A 1 193 ? -2.421 -50.784 17.166 1.00 36.91 193 GLY A C 1
ATOM 1492 O O . GLY A 1 193 ? -2.280 -50.269 18.266 1.00 36.91 193 GLY A O 1
ATOM 1493 N N . ALA A 1 194 ? -3.397 -51.656 16.910 1.00 42.88 194 ALA A N 1
ATOM 1494 C CA . ALA A 1 194 ? -4.160 -52.310 17.974 1.00 42.88 194 ALA A CA 1
ATOM 1495 C C . ALA A 1 194 ? -4.836 -53.587 17.456 1.00 42.88 194 ALA A C 1
ATOM 1497 O O . ALA A 1 194 ? -6.015 -53.533 17.146 1.00 42.88 194 ALA A O 1
ATOM 1498 N N . THR A 1 195 ? -4.089 -54.695 17.339 1.00 48.09 195 THR A N 1
ATOM 1499 C CA . THR A 1 195 ? -4.568 -56.088 17.533 1.00 48.09 195 THR A CA 1
ATOM 1500 C C . THR A 1 195 ? -3.463 -57.094 17.177 1.00 48.09 195 THR A C 1
ATOM 1502 O O . THR A 1 195 ? -3.384 -57.562 16.047 1.00 48.09 195 THR A O 1
ATOM 1505 N N . ALA A 1 196 ? -2.605 -57.400 18.147 1.00 39.59 196 ALA A N 1
ATOM 1506 C CA . ALA A 1 196 ? -1.805 -58.624 18.306 1.00 39.59 196 ALA A CA 1
ATOM 1507 C C . ALA A 1 196 ? -1.118 -58.437 19.674 1.00 39.59 196 ALA A C 1
ATOM 1509 O O . ALA A 1 196 ? -0.508 -57.401 19.893 1.00 39.59 196 ALA A O 1
ATOM 1510 N N . ASP A 1 197 ? -1.227 -59.268 20.697 1.00 42.19 197 ASP A N 1
ATOM 1511 C CA . ASP A 1 197 ? -1.497 -60.690 20.760 1.00 42.19 197 ASP A CA 1
ATOM 1512 C C . ASP A 1 197 ? -1.944 -60.981 22.208 1.00 42.19 197 ASP A C 1
ATOM 1514 O O . ASP A 1 197 ? -1.261 -60.625 23.170 1.00 42.19 197 ASP A O 1
ATOM 1518 N N . LYS A 1 198 ? -3.141 -61.548 22.365 1.00 48.91 198 LYS A N 1
ATOM 1519 C CA . LYS A 1 198 ? -3.686 -62.030 23.638 1.00 48.91 198 LYS A CA 1
ATOM 1520 C C . LYS A 1 198 ? -3.940 -63.523 23.461 1.00 48.91 198 LYS A C 1
ATOM 1522 O O . LYS A 1 198 ? -5.087 -63.946 23.402 1.00 48.91 198 LYS A O 1
ATOM 1527 N N . ALA A 1 199 ? -2.872 -64.301 23.311 1.00 49.38 199 ALA A N 1
ATOM 1528 C CA . ALA A 1 199 ? -2.954 -65.756 23.248 1.00 49.38 199 ALA A CA 1
ATOM 1529 C C . ALA A 1 199 ? -1.661 -66.421 23.749 1.00 49.38 199 ALA A C 1
ATOM 1531 O O . ALA A 1 199 ? -0.909 -66.997 22.976 1.00 49.38 199 ALA A O 1
ATOM 1532 N N . LYS A 1 200 ? -1.421 -66.391 25.067 1.00 42.84 200 LYS A N 1
ATOM 1533 C CA . LYS A 1 200 ? -0.638 -67.430 25.761 1.00 42.84 200 LYS A CA 1
ATOM 1534 C C . LYS A 1 200 ? -1.225 -67.657 27.150 1.00 42.84 200 LYS A C 1
ATOM 1536 O O . LYS A 1 200 ? -0.935 -66.934 28.096 1.00 42.84 200 LYS A O 1
ATOM 1541 N N . GLY A 1 201 ? -2.112 -68.639 27.207 1.00 44.66 201 GLY A N 1
ATOM 1542 C CA . GLY A 1 201 ? -2.756 -69.150 28.404 1.00 44.66 201 GLY A CA 1
ATOM 1543 C C . GLY A 1 201 ? -3.231 -70.566 28.115 1.00 44.66 201 GLY A C 1
ATOM 1544 O O . GLY A 1 201 ? -4.395 -70.752 27.781 1.00 44.66 201 GLY A O 1
ATOM 1545 N N . THR A 1 202 ? -2.293 -71.507 28.191 1.00 47.94 202 THR A N 1
ATOM 1546 C CA . THR A 1 202 ? -2.478 -72.930 28.510 1.00 47.94 202 THR A CA 1
ATOM 1547 C C . THR A 1 202 ? -1.180 -73.403 29.133 1.00 47.94 202 THR A C 1
ATOM 1549 O O . THR A 1 202 ? -0.139 -73.183 28.467 1.00 47.94 202 THR A O 1
#

InterPro domains:
  IPR009688 Protein FAM210A/B-like domain [PF06916] (71-163)
  IPR045866 Protein FAM210A/B-like [PTHR21377] (68-172)

Organism: Vitrella brassicaformis (strain CCMP3155) (NCBI:txid1169540)

Secondary structure (DSSP, 8-state):
-HHHHHHHHHHHHHHHHHHHHHHHHHHHHHHHHHHHHHHHHHHHHHHHHHHHHHHHHHHHHHHHHHHHHHHIIIIIHHHHHHHHHHHHHHHHHHHHHHHTTSS-HHHHHHHHHHS-HHHHTTS-HHHHHTTTTSHHHHHHHHHHHHHHTHHHHHHHHHHHHHHHHHHTTSSSHHHHHHHHHHHHHHHHTTSSSS--------